Protein AF-A0A6G1M6M4-F1 (afdb_monomer_lite)

Foldseek 3Di:
DDPVVVVVCPDPCNVDVVNVVVVVVVVVVVVPPVPDDDDDDDDDPPDDDPDDCCPPPVNVVVVVCCVPVVVVVVVVVVVCQDPPHPCCVVCVVQWDDFPDPPGTDRCVPPVVVLCRVCVVVVVVVVVVLVVVLVVQCVPVDHDDPVSNVVSVVVSVLVVCCQAFFPLSVVLVVLLVVLVVLLVVCPLPPCLLVCLVVSLVVVLVVCVVCQNVQVCSNPHVVSNVCCVVGRHSHNSVSVVCVVVSVVSSVVSVVRNCVRNVDPDPDD

Sequence (266 aa):
MSVASLRYLFTPELLDGRLLSDISDTTQRDGAAKREESSASGKAPAKRTSPSRWQTLEYFVYYIIVIIAVPSMFKAAYDISKEDHPNYLRYSSILSKGWIPGRKVDNTDMQYKGFRDNIPILFVVLLGHSALRKLSTKILGNGNIDSRILFDNFFAAVFLLALHGISYFKVLFLMATNYAIVKYFGPSKATPFVSWGFNLVFLFLNEWNRGYMFGRMFGPEYGWIDSKYGGIMPRWEVHFNFTMLRIISFNMDYYWALTTGPDLEV

Secondary structure (DSSP, 8-state):
--HHHHHHHTSHHHH-TTHHHHHHHHHHHHHH--S-------PPPS-PPPPPGGGSHHHHHHHHHHHHHHHHHHHHHHHHTSTTSTTHHHHGGGEEE-SSTT-EEE---HHHHHHHHTHHHHHHHHHHHHHHHHHHHHHSSTT-HHHHHHHHHHHHHHHHHHHHTTHHHHHHHHHHHHHHHHHHHTT-THHHHHHHHHHHHHHHHHHHTTTT-HHHHT-GGGHHHHHHHS-S---HHHHHHHHHHHHHHHHHHHHHHHHS-S----

InterPro domains:
  IPR051085 Membrane-bound O-acyltransferase [PTHR13285] (54-257)

Radius of gyration: 26.51 Å; chains: 1; bounding box: 62×48×77 Å

Structure (mmCIF, N/CA/C/O backbone):
data_AF-A0A6G1M6M4-F1
#
_entry.id   AF-A0A6G1M6M4-F1
#
loop_
_atom_site.group_PDB
_atom_site.id
_atom_site.type_symbol
_atom_site.label_atom_id
_atom_site.label_alt_id
_atom_site.label_comp_id
_atom_site.label_asym_id
_atom_site.label_entity_id
_atom_site.label_seq_id
_atom_site.pdbx_PDB_ins_code
_atom_site.Cartn_x
_atom_site.Cartn_y
_atom_site.Cartn_z
_atom_site.occupancy
_atom_site.B_iso_or_equiv
_atom_site.auth_seq_id
_atom_site.auth_comp_id
_atom_site.auth_asym_id
_atom_site.auth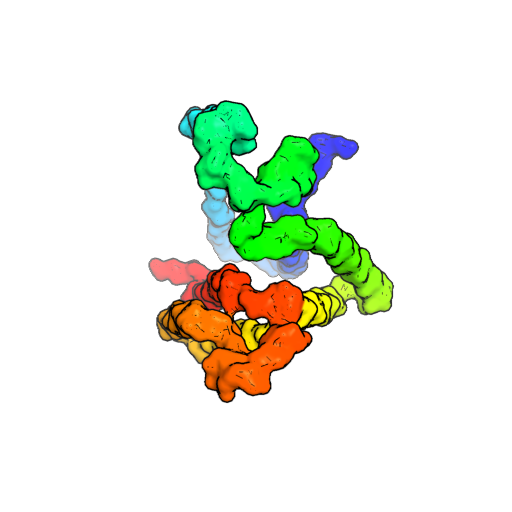_atom_id
_atom_site.pdbx_PDB_model_num
ATOM 1 N N . MET A 1 1 ? 9.468 30.762 19.680 1.00 54.47 1 MET A N 1
ATOM 2 C CA . MET A 1 1 ? 8.646 29.679 20.267 1.00 54.47 1 MET A CA 1
ATOM 3 C C . MET A 1 1 ? 9.419 29.105 21.446 1.00 54.47 1 MET A C 1
ATOM 5 O O . MET A 1 1 ? 10.582 28.775 21.254 1.00 54.47 1 MET A O 1
ATOM 9 N N . SER A 1 2 ? 8.863 29.087 22.662 1.00 71.81 2 SER A N 1
ATOM 10 C CA . SER A 1 2 ? 9.607 28.608 23.840 1.00 71.81 2 SER A CA 1
ATOM 11 C C . SER A 1 2 ? 9.732 27.080 23.831 1.00 71.81 2 SER A C 1
ATOM 13 O O . SER A 1 2 ? 8.898 26.391 23.243 1.00 71.81 2 SER A O 1
ATOM 15 N N . VAL A 1 3 ? 10.742 26.532 24.514 1.00 66.94 3 VAL A N 1
ATOM 16 C CA . VAL A 1 3 ? 10.915 25.072 24.670 1.00 66.94 3 VAL A CA 1
ATOM 17 C C . VAL A 1 3 ? 9.682 24.429 25.318 1.00 66.94 3 VAL A C 1
ATOM 19 O O . VAL A 1 3 ? 9.299 23.322 24.950 1.00 66.94 3 VAL A O 1
ATOM 22 N N . ALA A 1 4 ? 9.007 25.145 26.220 1.00 66.62 4 ALA A N 1
ATOM 23 C CA . ALA A 1 4 ? 7.741 24.710 26.807 1.00 66.62 4 ALA A CA 1
ATOM 24 C C . ALA A 1 4 ? 6.609 24.630 25.765 1.00 66.62 4 ALA A C 1
ATOM 26 O O . ALA A 1 4 ? 5.849 23.669 25.765 1.00 66.62 4 ALA A O 1
ATOM 27 N N . SER A 1 5 ? 6.555 25.582 24.826 1.00 63.50 5 SER A N 1
ATOM 28 C CA . SER A 1 5 ? 5.577 25.575 23.723 1.00 63.50 5 SER A CA 1
ATOM 29 C C . SER A 1 5 ? 5.816 24.407 22.761 1.00 63.50 5 SER A C 1
ATOM 31 O O . SER A 1 5 ? 4.873 23.792 22.276 1.00 63.50 5 SER A O 1
ATOM 33 N N . LEU A 1 6 ? 7.086 24.077 22.504 1.00 60.78 6 LEU A N 1
ATOM 34 C CA . LEU A 1 6 ? 7.467 22.911 21.705 1.00 60.78 6 LEU A CA 1
ATOM 35 C C . LEU A 1 6 ? 7.101 21.601 22.405 1.00 60.78 6 LEU A C 1
ATOM 37 O O . LEU A 1 6 ? 6.527 20.726 21.775 1.00 60.78 6 LEU A O 1
ATOM 41 N N . ARG A 1 7 ? 7.383 21.470 23.707 1.00 65.00 7 ARG A N 1
ATOM 42 C CA . ARG A 1 7 ? 6.996 20.277 24.478 1.00 65.00 7 ARG A CA 1
ATOM 43 C C . ARG A 1 7 ? 5.486 20.078 24.510 1.00 65.00 7 ARG A C 1
ATOM 45 O O . ARG A 1 7 ? 5.050 18.943 24.394 1.00 65.00 7 ARG A O 1
ATOM 52 N N . TYR A 1 8 ? 4.722 21.164 24.613 1.00 69.44 8 TYR A N 1
ATOM 53 C CA . TYR A 1 8 ? 3.263 21.136 24.570 1.00 69.44 8 TYR A CA 1
ATOM 54 C C . TYR A 1 8 ? 2.722 20.617 23.225 1.00 69.44 8 TYR A C 1
ATOM 56 O O . TYR A 1 8 ? 1.829 19.784 23.205 1.00 69.44 8 TYR A O 1
ATOM 64 N N . LEU A 1 9 ? 3.317 21.023 22.096 1.00 67.94 9 LEU A N 1
ATOM 65 C CA . LEU A 1 9 ? 2.938 20.530 20.760 1.00 67.94 9 LEU A CA 1
ATOM 66 C C . LEU A 1 9 ? 3.156 19.021 20.562 1.00 67.94 9 LEU A C 1
ATOM 68 O O . LEU A 1 9 ? 2.515 18.428 19.699 1.00 67.94 9 LEU A O 1
ATOM 72 N N . PHE A 1 10 ? 4.066 18.415 21.328 1.00 69.94 10 PHE A N 1
ATOM 73 C CA . PHE A 1 10 ? 4.372 16.986 21.261 1.00 69.94 10 PHE A CA 1
ATOM 74 C C . PHE A 1 10 ? 3.766 16.187 22.416 1.00 69.94 10 PHE A C 1
ATOM 76 O O . PHE A 1 10 ? 4.178 15.046 22.639 1.00 69.94 10 PHE A O 1
ATOM 83 N N . THR A 1 11 ? 2.822 16.751 23.175 1.00 71.38 11 THR A N 1
ATOM 84 C CA . THR A 1 11 ? 2.124 15.939 24.167 1.00 71.38 11 THR A CA 1
ATOM 85 C C . THR A 1 11 ? 1.167 14.966 23.467 1.00 71.38 11 THR A C 1
ATOM 87 O O . THR A 1 11 ? 0.629 15.287 22.399 1.00 71.38 11 THR A O 1
ATOM 90 N N . PRO A 1 12 ? 0.969 13.755 24.019 1.00 53.84 12 PRO A N 1
ATOM 91 C CA . PRO A 1 12 ? 0.122 12.731 23.408 1.00 53.84 12 PRO A CA 1
ATOM 92 C C . PRO A 1 12 ? -1.287 13.227 23.059 1.00 53.84 12 PRO A C 1
ATOM 94 O O . PRO A 1 12 ? -1.841 12.826 22.044 1.00 53.84 12 PRO A O 1
ATOM 97 N N . GLU A 1 13 ? -1.830 14.151 23.849 1.00 63.06 13 GLU A N 1
ATOM 98 C CA . GLU A 1 13 ? -3.178 14.707 23.704 1.00 63.06 13 GLU A CA 1
ATOM 99 C C . GLU A 1 13 ? -3.320 15.619 22.475 1.00 63.06 13 GLU A C 1
ATOM 101 O O . GLU A 1 13 ? -4.402 15.738 21.910 1.00 63.06 13 GLU A O 1
ATOM 106 N N . LEU A 1 14 ? -2.231 16.266 22.045 1.00 62.38 14 LEU A N 1
ATOM 107 C CA . LEU A 1 14 ? -2.192 17.116 20.847 1.00 62.38 14 LEU A CA 1
ATOM 108 C C . LEU A 1 14 ? -1.837 16.324 19.586 1.00 62.38 14 LEU A C 1
ATOM 110 O O . LEU A 1 14 ? -2.229 16.702 18.480 1.00 62.38 14 LEU A O 1
ATOM 114 N N . LEU A 1 15 ? -1.097 15.228 19.756 1.00 58.97 15 LEU A N 1
ATOM 115 C CA . LEU A 1 15 ? -0.715 14.323 18.675 1.00 58.97 15 LEU A CA 1
ATOM 116 C C . LEU A 1 15 ? -1.835 13.333 18.323 1.00 58.97 15 LEU A C 1
ATOM 118 O O . LEU A 1 15 ? -1.936 12.936 17.161 1.00 58.97 15 LEU A O 1
ATOM 122 N N . ASP A 1 16 ? -2.688 12.970 19.286 1.00 58.25 16 ASP A N 1
ATOM 123 C CA . ASP A 1 16 ? -3.848 12.105 19.078 1.00 58.25 16 ASP A CA 1
ATOM 124 C C . ASP A 1 16 ? -5.168 12.864 19.277 1.00 58.25 16 ASP A C 1
ATOM 126 O O . ASP A 1 16 ? -5.664 13.053 20.388 1.00 58.25 16 ASP A O 1
ATOM 130 N N . GLY A 1 17 ? -5.789 13.249 18.159 1.00 54.50 17 GLY A N 1
ATOM 131 C CA . GLY A 1 17 ? -7.078 13.942 18.156 1.00 54.50 17 GLY A CA 1
ATOM 132 C C . GLY A 1 17 ? -8.242 13.145 18.762 1.00 54.50 17 GLY A C 1
ATOM 133 O O . GLY A 1 17 ? -9.294 13.733 18.997 1.00 54.50 17 GLY A O 1
ATOM 134 N N . ARG A 1 18 ? -8.078 11.840 19.032 1.00 56.94 18 ARG A N 1
ATOM 135 C CA . ARG A 1 18 ? -9.078 11.008 19.727 1.00 56.94 18 ARG A CA 1
ATOM 136 C C . ARG A 1 18 ? -9.130 11.282 21.231 1.00 56.94 18 ARG A C 1
ATOM 138 O O . ARG A 1 18 ? -10.183 11.134 21.834 1.00 56.94 18 ARG A O 1
ATOM 145 N N . LEU A 1 19 ? -8.024 11.721 21.834 1.00 51.06 19 LEU A N 1
ATOM 146 C CA . LEU A 1 19 ? -7.969 12.048 23.265 1.00 51.06 19 LEU A CA 1
ATOM 147 C C . LEU A 1 19 ? -8.640 13.395 23.581 1.00 51.06 19 LEU A C 1
ATOM 149 O O . LEU A 1 19 ? -9.049 13.645 24.712 1.00 51.06 19 LEU A O 1
ATOM 153 N N . LEU A 1 20 ? -8.798 14.263 22.578 1.00 55.16 20 LEU A N 1
ATOM 154 C CA . LEU A 1 20 ? -9.475 15.554 22.731 1.00 55.16 20 LEU A CA 1
ATOM 155 C C . LEU A 1 20 ? -11.002 15.415 22.840 1.00 55.16 20 LEU A C 1
ATOM 157 O O . LEU A 1 20 ? -11.630 16.248 23.494 1.00 55.16 20 LEU A O 1
ATOM 161 N N . SER A 1 21 ? -11.608 14.378 22.245 1.00 52.97 21 SER A N 1
ATOM 162 C CA . SER A 1 21 ? -13.054 14.137 22.372 1.00 52.97 21 SER A CA 1
ATOM 163 C C . SER A 1 21 ? -13.457 13.676 23.775 1.00 52.97 21 SER A C 1
ATOM 165 O O . SER A 1 21 ? -14.518 14.076 24.247 1.00 52.97 21 SER A O 1
ATOM 167 N N . ASP A 1 22 ? -12.591 12.943 24.482 1.00 50.84 22 ASP A N 1
ATOM 168 C CA . ASP A 1 22 ? -12.863 12.501 25.860 1.00 50.84 22 ASP A CA 1
ATOM 169 C C . ASP A 1 22 ? -12.950 13.678 26.846 1.00 50.84 22 ASP A C 1
ATOM 171 O O . ASP A 1 22 ? -13.741 13.654 27.790 1.00 50.84 22 ASP A O 1
ATOM 175 N N . ILE A 1 23 ? -12.198 14.761 26.617 1.00 49.88 23 ILE A N 1
ATOM 176 C CA . ILE A 1 23 ? -12.222 15.951 27.487 1.00 49.88 23 ILE A CA 1
ATOM 177 C C . ILE A 1 23 ? -13.546 16.716 27.333 1.00 49.88 23 ILE A C 1
ATOM 179 O O . ILE A 1 23 ? -14.096 17.208 28.320 1.00 49.88 23 ILE A O 1
ATOM 183 N N . SER A 1 24 ? -14.090 16.782 26.114 1.00 45.94 24 SER A N 1
ATOM 184 C CA . SER A 1 24 ? -15.393 17.403 25.837 1.00 45.94 24 SER A CA 1
ATOM 185 C C . SER A 1 24 ? -16.520 16.727 26.626 1.00 45.94 24 SER A C 1
ATOM 187 O O . SER A 1 24 ? -17.308 17.409 27.284 1.00 45.94 24 SER A O 1
ATOM 189 N N . ASP A 1 25 ? -16.549 15.393 26.625 1.00 46.41 25 ASP A N 1
ATOM 190 C CA . ASP A 1 25 ? -17.584 14.617 27.317 1.00 46.41 25 ASP A CA 1
ATOM 191 C C . ASP A 1 25 ? -17.390 14.588 28.841 1.00 46.41 25 ASP A C 1
ATOM 193 O O . ASP A 1 25 ? -18.370 14.606 29.593 1.00 46.41 25 ASP A O 1
ATOM 197 N N . THR A 1 26 ? -16.142 14.622 29.321 1.00 47.94 26 THR A N 1
ATOM 198 C CA . THR A 1 26 ? -15.848 14.676 30.765 1.00 47.94 26 THR A CA 1
ATOM 199 C C . THR A 1 26 ? -16.282 16.020 31.365 1.00 47.94 26 THR A C 1
ATOM 201 O O . THR A 1 26 ? -16.942 16.061 32.401 1.00 47.94 26 THR A O 1
ATOM 204 N N . THR A 1 27 ? -16.039 17.128 30.656 1.00 41.03 27 THR A N 1
ATOM 205 C CA . THR A 1 27 ? -16.391 18.476 31.142 1.00 41.03 27 THR A CA 1
ATOM 206 C C . THR A 1 27 ? -17.910 18.721 31.158 1.00 41.03 27 THR A C 1
ATOM 208 O O . THR A 1 27 ? -18.402 19.480 31.993 1.00 41.03 27 THR A O 1
ATOM 211 N N . GLN A 1 28 ? -18.683 18.063 30.279 1.00 40.19 28 GLN A N 1
ATOM 212 C CA . GLN A 1 28 ? -20.152 18.130 30.318 1.00 40.19 28 GLN A CA 1
ATOM 213 C C . GLN A 1 28 ? -20.772 17.259 31.420 1.00 40.19 28 GLN A C 1
ATOM 215 O O . GLN A 1 28 ? -21.808 17.634 31.974 1.00 40.19 28 GLN A O 1
ATOM 220 N N . ARG A 1 29 ? -20.145 16.133 31.787 1.00 42.00 29 ARG A N 1
ATOM 221 C CA . ARG A 1 29 ? -20.614 15.280 32.894 1.00 42.00 29 ARG A CA 1
ATOM 222 C C . ARG A 1 29 ? -20.348 15.894 34.272 1.00 42.00 29 ARG A C 1
ATOM 224 O O . ARG A 1 29 ? -21.212 15.803 35.145 1.00 42.00 29 ARG A O 1
ATOM 231 N N . ASP A 1 30 ? -19.234 16.602 34.442 1.00 40.41 30 ASP A N 1
ATOM 232 C CA . ASP A 1 30 ? -18.853 17.210 35.727 1.00 40.41 30 ASP A CA 1
ATOM 233 C C . ASP A 1 30 ? -19.750 18.392 36.148 1.00 40.41 30 ASP A C 1
ATOM 235 O O . ASP A 1 30 ? -19.901 18.676 37.339 1.00 40.41 30 ASP A O 1
ATOM 239 N N . GLY A 1 31 ? -20.407 19.064 35.194 1.00 38.62 31 GLY A N 1
ATOM 240 C CA . GLY A 1 31 ? -21.351 20.154 35.477 1.00 38.62 31 GLY A CA 1
ATOM 241 C C . GLY A 1 31 ? -22.708 19.692 36.026 1.00 38.62 31 GLY A C 1
ATOM 242 O O . GLY A 1 31 ? -23.362 20.441 36.752 1.00 38.62 31 GLY A O 1
ATOM 243 N N . ALA A 1 32 ? -23.123 18.460 35.715 1.00 37.94 32 ALA A N 1
ATOM 244 C CA . ALA A 1 32 ? -24.415 17.902 36.125 1.00 37.94 32 ALA A CA 1
ATOM 245 C C . ALA A 1 32 ? -24.334 17.045 37.404 1.00 37.94 32 ALA A C 1
ATOM 247 O O . ALA A 1 32 ? -25.341 16.871 38.085 1.00 37.94 32 ALA A O 1
ATOM 248 N N . ALA A 1 33 ? -23.145 16.551 37.766 1.00 37.53 33 ALA A N 1
ATOM 249 C CA . ALA A 1 33 ? -22.944 15.611 38.874 1.00 37.53 33 ALA A CA 1
ATOM 250 C C . ALA A 1 33 ? -22.649 16.264 40.243 1.00 37.53 33 ALA A C 1
ATOM 252 O O . ALA A 1 33 ? -22.431 15.564 41.228 1.00 37.53 33 ALA A O 1
ATOM 253 N N . LYS A 1 34 ? -22.667 17.601 40.362 1.00 37.16 34 LYS A N 1
ATOM 254 C CA . LYS A 1 34 ? -22.327 18.308 41.618 1.00 37.16 34 LYS A CA 1
ATOM 255 C C . LYS A 1 34 ? -23.476 18.417 42.642 1.00 37.16 34 LYS A C 1
ATOM 257 O O . LYS A 1 34 ? -23.456 19.278 43.520 1.00 37.16 34 LYS A O 1
ATOM 262 N N . ARG A 1 35 ? -24.481 17.545 42.546 1.00 37.22 35 ARG A N 1
ATOM 263 C CA . ARG A 1 35 ? -25.501 17.305 43.578 1.00 37.22 35 ARG A CA 1
ATOM 264 C C . ARG A 1 35 ? -25.678 15.802 43.732 1.00 37.22 35 ARG A C 1
ATOM 266 O O . ARG A 1 35 ? -26.581 15.255 43.126 1.00 37.22 35 ARG A O 1
ATOM 273 N N . GLU A 1 36 ? -24.779 15.175 44.482 1.00 34.00 36 GLU A N 1
ATOM 274 C CA . GLU A 1 36 ? -24.981 13.937 45.257 1.00 34.00 36 GLU A CA 1
ATOM 275 C C . GLU A 1 36 ? -23.609 13.457 45.747 1.00 34.00 36 GLU A C 1
ATOM 277 O O . GLU A 1 36 ? -23.045 12.461 45.308 1.00 34.00 36 GLU A O 1
ATOM 282 N N . GLU A 1 37 ? -23.026 14.224 46.667 1.00 38.78 37 GLU A N 1
ATOM 283 C CA . GLU A 1 37 ? -21.864 13.784 47.432 1.00 38.78 37 GLU A CA 1
ATOM 284 C C . GLU A 1 37 ? -22.377 13.078 48.697 1.00 38.78 37 GLU A C 1
ATOM 286 O O . GLU A 1 37 ? -22.647 13.718 49.709 1.00 38.78 37 GLU A O 1
ATOM 291 N N . SER A 1 38 ? -22.548 11.753 48.650 1.00 32.62 38 SER A N 1
ATOM 292 C CA . SER A 1 38 ? -22.351 10.916 49.841 1.00 32.62 38 SER A CA 1
ATOM 293 C C . SER A 1 38 ? -22.091 9.454 49.467 1.00 32.62 38 SER A C 1
ATOM 295 O O . SER A 1 38 ? -22.883 8.812 48.786 1.00 32.62 38 SER A O 1
ATOM 297 N N . SER A 1 39 ? -20.963 8.938 49.961 1.00 37.38 39 SER A N 1
ATOM 298 C CA . SER A 1 39 ? -20.614 7.517 50.100 1.00 37.38 39 SER A CA 1
ATOM 299 C C . SER A 1 39 ? -20.582 6.636 48.839 1.00 37.38 39 SER A C 1
ATOM 301 O O . SER A 1 39 ? -21.545 5.941 48.545 1.00 37.38 39 SER A O 1
ATOM 303 N N . ALA A 1 40 ? -19.411 6.521 48.200 1.00 36.09 40 ALA A N 1
ATOM 304 C CA . ALA A 1 40 ? -18.885 5.235 47.717 1.00 36.09 40 ALA A CA 1
ATOM 305 C C . ALA A 1 40 ? -17.427 5.371 47.242 1.00 36.09 40 ALA A C 1
ATOM 307 O O . ALA A 1 40 ? -17.130 6.107 46.311 1.00 36.09 40 ALA A O 1
ATOM 308 N N . SER A 1 41 ? -16.537 4.637 47.915 1.00 37.34 41 SER A N 1
ATOM 309 C CA . SER A 1 41 ? -15.244 4.107 47.454 1.00 37.34 41 SER A CA 1
ATOM 310 C C . SER A 1 41 ? -14.619 4.756 46.205 1.00 37.34 41 SER A C 1
ATOM 312 O O . SER A 1 41 ? -14.903 4.378 45.067 1.00 37.34 41 SER A O 1
ATOM 314 N N . GLY A 1 42 ? -13.695 5.695 46.427 1.00 38.25 42 GLY A N 1
ATOM 315 C CA . GLY A 1 42 ? -12.806 6.197 45.383 1.00 38.25 42 GLY A CA 1
ATOM 316 C C . GLY A 1 42 ? -11.869 5.089 44.906 1.00 38.25 42 GLY A C 1
ATOM 317 O O . GLY A 1 42 ? -10.839 4.829 45.527 1.00 38.25 42 GLY A O 1
ATOM 318 N N . LYS A 1 43 ? -12.220 4.428 43.798 1.00 40.38 43 LYS A N 1
ATOM 319 C CA . LYS A 1 43 ? -11.284 3.577 43.053 1.00 40.38 43 LYS A CA 1
ATOM 320 C C . LYS A 1 43 ? -10.081 4.428 42.640 1.00 40.38 43 LYS A C 1
ATOM 322 O O . LYS A 1 43 ? -10.240 5.498 42.056 1.00 40.38 43 LYS A O 1
ATOM 327 N N . ALA A 1 44 ? -8.879 3.952 42.965 1.00 41.22 44 ALA A N 1
ATOM 328 C CA . ALA A 1 44 ? -7.634 4.602 42.580 1.00 41.22 44 ALA A CA 1
ATOM 329 C C . ALA A 1 44 ? -7.567 4.771 41.046 1.00 41.22 44 ALA A C 1
ATOM 331 O O . ALA A 1 44 ? -7.963 3.850 40.325 1.00 41.22 44 ALA A O 1
ATOM 332 N N . PRO A 1 45 ? -7.065 5.910 40.533 1.00 47.09 45 PRO A N 1
ATOM 333 C CA . PRO A 1 45 ? -6.902 6.110 39.099 1.00 47.09 45 PRO A CA 1
ATOM 334 C C . PRO A 1 45 ? -6.007 5.014 38.513 1.00 47.09 45 PRO A C 1
ATOM 336 O O . PRO A 1 45 ? -5.039 4.582 39.146 1.00 47.09 45 PRO A O 1
ATOM 339 N N . ALA A 1 46 ? -6.370 4.564 37.310 1.00 52.75 46 ALA A N 1
ATOM 340 C CA . ALA A 1 46 ? -5.753 3.466 36.581 1.00 52.75 46 ALA A CA 1
ATOM 341 C C . ALA A 1 46 ? -4.214 3.472 36.661 1.00 52.75 46 ALA A C 1
ATOM 343 O O . ALA A 1 46 ? -3.558 4.513 36.584 1.00 52.75 46 ALA A O 1
ATOM 344 N N . LYS A 1 47 ? -3.664 2.266 36.837 1.00 50.38 47 LYS A N 1
ATOM 345 C CA . LYS A 1 47 ? -2.244 1.902 36.937 1.00 50.38 47 LYS A CA 1
ATOM 346 C C . LYS A 1 47 ? -1.342 2.867 36.152 1.00 50.38 47 LYS A C 1
ATOM 348 O O . LYS A 1 47 ? -1.299 2.829 34.925 1.00 50.38 47 LYS A O 1
ATOM 353 N N . ARG A 1 48 ? -0.606 3.721 36.876 1.00 57.69 48 ARG A N 1
ATOM 354 C CA . ARG A 1 48 ? 0.403 4.629 36.306 1.00 57.69 48 ARG A CA 1
ATOM 355 C C . ARG A 1 48 ? 1.325 3.823 35.387 1.00 57.69 48 ARG A C 1
ATOM 357 O O . ARG A 1 48 ? 1.922 2.840 35.827 1.00 57.69 48 ARG A O 1
ATOM 364 N N . THR A 1 49 ? 1.422 4.221 34.121 1.00 64.62 49 THR A N 1
ATOM 365 C CA . THR A 1 49 ? 2.358 3.642 33.149 1.00 64.62 49 THR A CA 1
ATOM 366 C C . THR A 1 49 ? 3.764 3.607 33.745 1.00 64.62 49 THR A C 1
ATOM 368 O O . THR A 1 49 ? 4.190 4.580 34.373 1.00 64.62 49 THR A O 1
ATOM 371 N N . SER A 1 50 ? 4.490 2.498 33.571 1.00 76.25 50 SER A N 1
ATOM 372 C CA . SER A 1 50 ? 5.862 2.384 34.078 1.00 76.25 50 SER A CA 1
ATOM 373 C C . SER A 1 50 ? 6.736 3.528 33.545 1.00 76.25 50 SER A C 1
ATOM 375 O O . SER A 1 50 ? 6.581 3.894 32.376 1.00 76.25 50 SER A O 1
ATOM 377 N N . PRO A 1 51 ? 7.667 4.073 34.348 1.00 79.75 51 PRO A N 1
ATOM 378 C CA . PRO A 1 51 ? 8.537 5.153 33.903 1.00 79.75 51 PRO A CA 1
ATOM 379 C C . PRO A 1 51 ? 9.354 4.732 32.677 1.00 79.75 51 PRO A C 1
ATOM 381 O O . PRO A 1 51 ? 9.713 3.564 32.504 1.00 79.75 51 PRO A O 1
ATOM 384 N N . SER A 1 52 ? 9.641 5.705 31.814 1.00 80.88 52 SER A N 1
ATOM 385 C CA . SER A 1 52 ? 10.353 5.480 30.559 1.00 80.88 52 SER A CA 1
ATOM 386 C C . SER A 1 52 ? 11.741 4.874 30.825 1.00 80.88 52 SER A C 1
ATOM 388 O O . SER A 1 52 ? 12.496 5.393 31.647 1.00 80.88 52 SER A O 1
ATOM 390 N N . ARG A 1 53 ? 12.106 3.802 30.112 1.00 86.00 53 ARG A N 1
ATOM 391 C CA . ARG A 1 53 ? 13.406 3.118 30.283 1.00 86.00 53 ARG A CA 1
ATOM 392 C C . ARG A 1 53 ? 14.542 3.698 29.430 1.00 86.00 53 ARG A C 1
ATOM 394 O O . ARG A 1 53 ? 15.632 3.135 29.395 1.00 86.00 53 ARG A O 1
ATOM 401 N N . TRP A 1 54 ? 14.310 4.844 28.790 1.00 89.00 54 TRP A N 1
ATOM 402 C CA . TRP A 1 54 ? 15.224 5.488 27.836 1.00 89.00 54 TRP A CA 1
ATOM 403 C C . TRP A 1 54 ? 16.553 5.943 28.465 1.00 89.00 54 TRP A C 1
ATOM 405 O O . TRP A 1 54 ? 17.521 6.165 27.745 1.00 89.00 54 TRP A O 1
ATOM 415 N N . GLN A 1 55 ? 16.595 6.082 29.795 1.00 89.38 55 GLN A N 1
ATOM 416 C CA . GLN A 1 55 ? 17.770 6.500 30.574 1.00 89.38 55 GLN A CA 1
ATOM 417 C C . GLN A 1 55 ? 18.421 5.351 31.360 1.00 89.38 55 GLN A C 1
ATOM 419 O O . GLN A 1 55 ? 19.243 5.585 32.242 1.00 89.38 55 GLN A O 1
ATOM 424 N N . THR A 1 56 ? 18.042 4.104 31.084 1.00 93.88 56 THR A N 1
ATOM 425 C CA . THR A 1 56 ? 18.700 2.950 31.708 1.00 93.88 56 THR A CA 1
ATOM 426 C C . THR A 1 56 ? 20.053 2.684 31.049 1.00 93.88 56 THR A C 1
ATOM 428 O O . THR A 1 56 ? 20.246 2.971 29.867 1.00 93.88 56 THR A O 1
ATOM 431 N N . LEU A 1 57 ? 20.992 2.107 31.806 1.00 93.25 57 LEU A N 1
ATOM 432 C CA . LEU A 1 57 ? 22.309 1.724 31.284 1.00 93.25 57 LEU A CA 1
ATOM 433 C C . LEU A 1 57 ? 22.182 0.751 30.101 1.00 93.25 57 LEU A C 1
ATOM 435 O O . LEU A 1 57 ? 22.864 0.914 29.095 1.00 93.25 57 LEU A O 1
ATOM 439 N N . GLU A 1 58 ? 21.255 -0.206 30.196 1.00 93.25 58 GLU A N 1
ATOM 440 C CA . GLU A 1 58 ? 20.915 -1.126 29.106 1.00 93.25 58 GLU A CA 1
ATOM 441 C C . GLU A 1 58 ? 20.518 -0.362 27.832 1.00 93.25 58 GLU A C 1
ATOM 443 O O . GLU A 1 58 ? 21.044 -0.622 26.751 1.00 93.25 58 GLU A O 1
ATOM 448 N N . TYR A 1 59 ? 19.653 0.648 27.961 1.00 92.81 59 TYR A N 1
ATOM 449 C CA . TYR A 1 59 ? 19.213 1.440 26.815 1.00 92.81 59 TYR A CA 1
ATOM 450 C C . TYR A 1 59 ? 20.321 2.325 26.235 1.00 92.81 59 TYR A C 1
ATOM 452 O O . TYR A 1 59 ? 20.380 2.534 25.024 1.00 92.81 59 TYR A O 1
ATOM 460 N N . PHE A 1 60 ? 21.258 2.781 27.070 1.00 95.00 60 PHE A N 1
ATOM 461 C CA . PHE A 1 60 ? 22.446 3.487 26.598 1.00 95.00 60 PHE A CA 1
ATOM 462 C C . PHE A 1 60 ? 23.362 2.592 25.755 1.00 95.00 60 PHE A C 1
ATOM 464 O O . PHE A 1 60 ? 23.864 3.031 24.719 1.00 95.00 60 PHE A O 1
ATOM 471 N N . VAL A 1 61 ? 23.518 1.320 26.134 1.00 96.50 61 VAL A N 1
ATOM 472 C CA . VAL A 1 61 ? 24.230 0.329 25.312 1.00 96.50 61 VAL A CA 1
ATOM 473 C C . VAL A 1 61 ? 23.541 0.160 23.955 1.00 96.50 61 VAL A C 1
ATOM 475 O O . VAL A 1 61 ? 24.224 0.183 22.930 1.00 96.50 61 VAL A O 1
ATOM 478 N N . TYR A 1 62 ? 22.205 0.085 23.909 1.00 95.25 62 TYR A N 1
ATOM 479 C CA . TYR A 1 62 ? 21.486 0.043 22.630 1.00 95.25 62 TYR A CA 1
ATOM 480 C C . TYR A 1 62 ? 21.728 1.293 21.776 1.00 95.25 62 TYR A C 1
ATOM 482 O O . TYR A 1 62 ? 21.943 1.150 20.573 1.00 95.25 62 TYR A O 1
ATOM 490 N N . TYR A 1 63 ? 21.767 2.501 22.354 1.00 95.06 63 TYR A N 1
ATOM 491 C CA . TYR A 1 63 ? 22.112 3.701 21.580 1.00 95.06 63 TYR A CA 1
ATOM 492 C C . TYR A 1 63 ? 23.498 3.608 20.957 1.00 95.06 63 TYR A C 1
ATOM 494 O O . TYR A 1 63 ? 23.641 3.911 19.775 1.00 95.06 63 TYR A O 1
ATOM 502 N N . ILE A 1 64 ? 24.504 3.173 21.721 1.00 96.88 64 ILE A N 1
ATOM 503 C CA . ILE A 1 64 ? 25.866 2.999 21.204 1.00 96.88 64 ILE A CA 1
ATOM 504 C C . ILE A 1 64 ? 25.858 2.005 20.041 1.00 96.88 64 ILE A C 1
ATOM 506 O O . ILE A 1 64 ? 26.401 2.306 18.977 1.00 96.88 64 ILE A O 1
ATOM 510 N N . ILE A 1 65 ? 25.202 0.853 20.213 1.00 97.00 65 ILE A N 1
ATOM 511 C CA . ILE A 1 65 ? 25.089 -0.162 19.160 1.00 97.00 65 ILE A CA 1
ATOM 512 C C . ILE A 1 65 ? 24.441 0.439 17.914 1.00 97.00 65 ILE A C 1
ATOM 514 O O . ILE A 1 65 ? 24.986 0.288 16.830 1.00 97.00 65 ILE A O 1
ATOM 518 N N . VAL A 1 66 ? 23.321 1.152 18.043 1.00 96.50 66 VAL A N 1
ATOM 519 C CA . VAL A 1 66 ? 22.610 1.747 16.900 1.00 96.50 66 VAL A CA 1
ATOM 520 C C . VAL A 1 66 ? 23.461 2.816 16.209 1.00 96.50 66 VAL A C 1
ATOM 522 O O . VAL A 1 66 ? 23.578 2.799 14.983 1.00 96.50 66 VAL A O 1
ATOM 525 N N . ILE A 1 67 ? 24.096 3.707 16.975 1.00 97.19 67 ILE A N 1
ATOM 526 C CA . ILE A 1 67 ? 24.957 4.783 16.461 1.00 97.19 67 ILE A CA 1
ATOM 527 C C . ILE A 1 67 ? 26.171 4.226 15.711 1.00 97.19 67 ILE A C 1
ATOM 529 O O . ILE A 1 67 ? 26.642 4.864 14.777 1.00 97.19 67 ILE A O 1
ATOM 533 N N . ILE A 1 68 ? 26.675 3.047 16.077 1.00 97.25 68 ILE A N 1
ATOM 534 C CA . ILE A 1 68 ? 27.794 2.405 15.374 1.00 97.25 68 ILE A CA 1
ATOM 535 C C . ILE A 1 68 ? 27.294 1.550 14.205 1.00 97.25 68 ILE A C 1
ATOM 537 O O . ILE A 1 68 ? 27.782 1.678 13.079 1.00 97.25 68 ILE A O 1
ATOM 541 N N . ALA A 1 69 ? 26.329 0.667 14.457 1.00 97.06 69 ALA A N 1
ATOM 542 C CA . ALA A 1 69 ? 25.858 -0.321 13.498 1.00 97.06 69 ALA A CA 1
ATOM 543 C C . ALA A 1 69 ? 25.187 0.337 12.291 1.00 97.06 69 ALA A C 1
ATOM 545 O O . ALA A 1 69 ? 25.526 -0.003 11.161 1.00 97.06 69 ALA A O 1
ATOM 546 N N . VAL A 1 70 ? 24.292 1.310 12.499 1.00 96.12 70 VAL A N 1
ATOM 547 C CA . VAL A 1 70 ? 23.528 1.915 11.398 1.00 96.12 70 VAL A CA 1
ATOM 548 C C . VAL A 1 70 ? 24.449 2.644 10.405 1.00 96.12 70 VAL A C 1
ATOM 550 O O . VAL A 1 70 ? 24.408 2.305 9.220 1.00 96.12 70 VAL A O 1
ATOM 553 N N . PRO A 1 71 ? 25.354 3.557 10.816 1.00 97.25 71 PRO A N 1
ATOM 554 C CA . PRO A 1 71 ? 26.334 4.138 9.897 1.00 97.25 71 PRO A CA 1
ATOM 555 C C . PRO A 1 71 ? 27.264 3.103 9.262 1.00 97.25 71 PRO A C 1
ATOM 557 O O . PRO A 1 71 ? 27.604 3.243 8.088 1.00 97.25 71 PRO A O 1
ATOM 560 N N . SER A 1 72 ? 27.640 2.044 9.988 1.00 96.75 72 SER A N 1
ATOM 561 C CA . SER A 1 72 ? 28.463 0.961 9.435 1.00 96.75 72 SER A CA 1
ATOM 562 C C . SER A 1 72 ? 27.739 0.190 8.329 1.00 96.75 72 SER A C 1
ATOM 564 O O . SER A 1 72 ? 28.361 -0.132 7.320 1.00 96.75 72 SER A O 1
ATOM 566 N N . MET A 1 73 ? 26.427 -0.044 8.453 1.00 95.81 73 MET A N 1
ATOM 567 C CA . MET A 1 73 ? 25.607 -0.649 7.395 1.00 95.81 73 MET A CA 1
ATOM 568 C C . MET A 1 73 ? 25.588 0.224 6.134 1.00 95.81 73 MET A C 1
ATOM 570 O O . MET A 1 73 ? 25.809 -0.281 5.032 1.00 95.81 73 MET A O 1
ATOM 574 N N . PHE A 1 74 ? 25.392 1.539 6.287 1.00 93.94 74 PHE A N 1
ATOM 575 C CA . PHE A 1 74 ? 25.446 2.474 5.158 1.00 93.94 74 PHE A CA 1
ATOM 576 C C . PHE A 1 74 ? 26.837 2.534 4.528 1.00 93.94 74 PHE A C 1
ATOM 578 O O . PHE A 1 74 ? 26.957 2.507 3.304 1.00 93.94 74 PHE A O 1
ATOM 585 N N . LYS A 1 75 ? 27.893 2.572 5.348 1.00 94.69 75 LYS A N 1
ATOM 586 C CA . LYS A 1 75 ? 29.279 2.572 4.876 1.00 94.69 75 LYS A CA 1
ATOM 587 C C . LYS A 1 75 ? 29.608 1.290 4.112 1.00 94.69 75 LYS A C 1
ATOM 589 O O . LYS A 1 75 ? 30.194 1.373 3.040 1.00 94.69 75 LYS A O 1
ATOM 594 N N . ALA A 1 76 ? 29.203 0.128 4.620 1.00 94.00 76 ALA A N 1
ATOM 595 C CA . ALA A 1 76 ? 29.424 -1.153 3.955 1.00 94.00 76 ALA A CA 1
ATOM 596 C C . ALA A 1 76 ? 28.741 -1.198 2.580 1.00 94.00 76 ALA A C 1
ATOM 598 O O . ALA A 1 76 ? 29.380 -1.538 1.585 1.00 94.00 76 ALA A O 1
ATOM 599 N N . ALA A 1 77 ? 27.473 -0.779 2.501 1.00 90.31 77 ALA A N 1
ATOM 600 C CA . ALA A 1 77 ? 26.760 -0.674 1.229 1.00 90.31 77 ALA A CA 1
ATOM 601 C C . ALA A 1 77 ? 27.436 0.327 0.273 1.00 90.31 77 ALA A C 1
ATOM 603 O O . ALA A 1 77 ? 27.602 0.041 -0.913 1.00 90.31 77 ALA A O 1
ATOM 604 N N . TYR A 1 78 ? 27.879 1.478 0.789 1.00 89.50 78 TYR A N 1
ATOM 605 C CA . TYR A 1 78 ? 28.603 2.481 0.012 1.00 89.50 78 TYR A CA 1
ATOM 606 C C . TYR A 1 78 ? 29.921 1.940 -0.552 1.00 89.50 78 TYR A C 1
ATOM 608 O O . TYR A 1 78 ? 30.175 2.109 -1.743 1.00 89.50 78 TYR A O 1
ATOM 616 N N . ASP A 1 79 ? 30.735 1.276 0.269 1.00 92.06 79 ASP A N 1
ATOM 617 C CA . ASP A 1 79 ? 32.039 0.742 -0.128 1.00 92.06 79 ASP A CA 1
ATOM 618 C C . ASP A 1 79 ? 31.910 -0.378 -1.163 1.00 92.06 79 ASP A C 1
ATOM 620 O O . ASP A 1 79 ? 32.630 -0.360 -2.159 1.00 92.06 79 ASP A O 1
ATOM 624 N N . ILE A 1 80 ? 30.943 -1.287 -0.992 1.00 89.56 80 ILE A N 1
ATOM 625 C CA . ILE A 1 80 ? 30.652 -2.325 -1.990 1.00 89.56 80 ILE A CA 1
ATOM 626 C C . ILE A 1 80 ? 30.165 -1.687 -3.295 1.00 89.56 80 ILE A C 1
ATOM 628 O O . ILE A 1 80 ? 30.525 -2.141 -4.369 1.00 89.56 80 ILE A O 1
ATOM 632 N N . SER A 1 81 ? 29.385 -0.605 -3.247 1.00 87.19 81 SER A N 1
ATOM 633 C CA . SER A 1 81 ? 28.822 0.022 -4.455 1.00 87.19 81 SER A CA 1
ATOM 634 C C . SER A 1 81 ? 29.823 0.796 -5.330 1.00 87.19 81 SER A C 1
ATOM 636 O O . SER A 1 81 ? 29.425 1.362 -6.352 1.00 87.19 81 SER A O 1
ATOM 638 N N . LYS A 1 82 ? 31.094 0.915 -4.927 1.00 89.19 82 LYS A N 1
ATOM 639 C CA . LYS A 1 82 ? 32.098 1.664 -5.693 1.00 89.19 82 LYS A CA 1
ATOM 640 C C . LYS A 1 82 ? 32.578 0.892 -6.922 1.00 89.19 82 LYS A C 1
ATOM 642 O O . LYS A 1 82 ? 32.612 -0.334 -6.932 1.00 89.19 82 LYS A O 1
ATOM 647 N N . GLU A 1 83 ? 32.964 1.637 -7.957 1.00 89.31 83 GLU A N 1
ATOM 648 C CA . GLU A 1 83 ? 33.443 1.063 -9.223 1.00 89.31 83 GLU A CA 1
ATOM 649 C C . GLU A 1 83 ? 34.834 0.423 -9.103 1.00 89.31 83 GLU A C 1
ATOM 651 O O . GLU A 1 83 ? 35.170 -0.460 -9.886 1.00 89.31 83 GLU A O 1
ATOM 656 N N . ASP A 1 84 ? 35.615 0.831 -8.099 1.00 91.75 84 ASP A N 1
ATOM 657 C CA . ASP A 1 84 ? 36.926 0.269 -7.755 1.00 91.75 84 ASP A CA 1
ATOM 658 C C . ASP A 1 84 ? 36.833 -1.033 -6.937 1.00 91.75 84 ASP A C 1
ATOM 660 O O . ASP A 1 84 ? 37.847 -1.691 -6.698 1.00 91.75 84 ASP A O 1
ATOM 664 N N . HIS A 1 85 ? 35.632 -1.434 -6.507 1.00 91.44 85 HIS A N 1
ATOM 665 C CA . HIS A 1 85 ? 35.456 -2.631 -5.699 1.00 91.44 85 HIS A CA 1
ATOM 666 C C . HIS A 1 85 ? 35.741 -3.898 -6.535 1.00 91.44 85 HIS A C 1
ATOM 668 O O . HIS A 1 85 ? 35.200 -4.032 -7.636 1.00 91.44 85 HIS A O 1
ATOM 674 N N . PRO A 1 86 ? 36.492 -4.898 -6.023 1.00 93.50 86 PRO A N 1
ATOM 675 C CA . PRO A 1 86 ? 36.865 -6.094 -6.793 1.00 93.50 86 PRO A CA 1
ATOM 676 C C . PRO A 1 86 ? 35.676 -6.863 -7.388 1.00 93.50 86 PRO A C 1
ATOM 678 O O . PRO A 1 86 ? 35.777 -7.472 -8.450 1.00 93.50 86 PRO A O 1
ATOM 681 N N . ASN A 1 87 ? 34.525 -6.819 -6.711 1.00 92.56 87 ASN A N 1
ATOM 682 C CA . ASN A 1 87 ? 33.304 -7.486 -7.165 1.00 92.56 87 ASN A CA 1
ATOM 683 C C . ASN A 1 87 ? 32.448 -6.646 -8.129 1.00 92.56 87 ASN A C 1
ATOM 685 O O . ASN A 1 87 ? 31.436 -7.166 -8.594 1.00 92.56 87 ASN A O 1
ATOM 689 N N . TYR A 1 88 ? 32.817 -5.398 -8.451 1.00 91.62 88 TYR A N 1
ATOM 690 C CA . TYR A 1 88 ? 31.983 -4.486 -9.248 1.00 91.62 88 TYR A CA 1
ATOM 691 C C . TYR A 1 88 ? 31.580 -5.074 -10.599 1.00 91.62 88 TYR A C 1
ATOM 693 O O . TYR A 1 88 ? 30.416 -5.011 -10.990 1.00 91.62 88 TYR A O 1
ATOM 701 N N . LEU A 1 89 ? 32.508 -5.756 -11.273 1.00 92.12 89 LEU A N 1
ATOM 702 C CA . LEU A 1 89 ? 32.255 -6.388 -12.570 1.00 92.12 89 LEU A CA 1
ATOM 703 C C . LEU A 1 89 ? 31.180 -7.489 -12.532 1.00 92.12 89 LEU A C 1
ATOM 705 O O . LEU A 1 89 ? 30.625 -7.817 -13.576 1.00 92.12 89 LEU A O 1
ATOM 709 N N . ARG A 1 90 ? 30.855 -8.050 -11.357 1.00 92.25 90 ARG A N 1
ATOM 710 C CA . ARG A 1 90 ? 29.829 -9.100 -11.226 1.00 92.25 90 ARG A CA 1
ATOM 711 C C . ARG A 1 90 ? 28.403 -8.570 -11.353 1.00 92.25 90 ARG A C 1
ATOM 713 O O . ARG A 1 90 ? 27.521 -9.326 -11.740 1.00 92.25 90 ARG A O 1
ATOM 720 N N . TYR A 1 91 ? 28.174 -7.305 -11.005 1.00 89.94 91 TYR A N 1
ATOM 721 C CA . TYR A 1 91 ? 26.844 -6.685 -11.017 1.00 89.94 91 TYR A CA 1
ATOM 722 C C . TYR A 1 91 ? 26.785 -5.399 -11.844 1.00 89.94 91 TYR A C 1
ATOM 724 O O . TYR A 1 91 ? 25.705 -4.856 -12.037 1.00 89.94 91 TYR A O 1
ATOM 732 N N . SER A 1 92 ? 27.899 -4.901 -12.384 1.00 91.56 92 SER A N 1
ATOM 733 C CA . SER A 1 92 ? 27.923 -3.663 -13.176 1.00 91.56 92 SER A CA 1
ATOM 734 C C . SER A 1 92 ? 26.974 -3.680 -14.381 1.00 91.56 92 SER A C 1
ATOM 736 O O . SER A 1 92 ? 26.475 -2.624 -14.767 1.00 91.56 92 SER A O 1
ATOM 738 N N . SER A 1 93 ? 26.692 -4.862 -14.942 1.00 92.00 93 SER A N 1
ATOM 739 C CA . SER A 1 93 ? 25.776 -5.061 -16.072 1.00 92.00 93 SER A CA 1
ATOM 740 C C . SER A 1 93 ? 24.305 -4.819 -15.731 1.00 92.00 93 SER A C 1
ATOM 742 O O . SER A 1 93 ? 23.536 -4.462 -16.620 1.00 92.00 93 SER A O 1
ATOM 744 N N . ILE A 1 94 ? 23.911 -4.984 -14.464 1.00 90.38 94 ILE A N 1
ATOM 745 C CA . ILE A 1 94 ? 22.535 -4.756 -13.997 1.00 90.38 94 ILE A CA 1
ATOM 746 C C . ILE A 1 94 ? 22.326 -3.346 -13.428 1.00 90.38 94 ILE A C 1
ATOM 748 O O . ILE A 1 94 ? 21.205 -2.969 -13.087 1.00 90.38 94 ILE A O 1
ATOM 752 N N . LEU A 1 95 ? 23.395 -2.550 -13.333 1.00 90.75 95 LEU A N 1
ATOM 753 C CA . LEU A 1 95 ? 23.323 -1.179 -12.847 1.00 90.75 95 LEU A CA 1
ATOM 754 C C . LEU A 1 95 ? 22.935 -0.211 -13.969 1.00 90.75 95 LEU A C 1
ATOM 756 O O . LEU A 1 95 ? 23.541 -0.188 -15.040 1.00 90.75 95 LEU A O 1
ATOM 760 N N . SER A 1 96 ? 21.993 0.681 -13.681 1.00 89.06 96 SER A N 1
ATOM 761 C CA . SER A 1 96 ? 21.571 1.752 -14.586 1.00 89.06 96 SER A CA 1
ATOM 762 C C . SER A 1 96 ? 21.873 3.130 -14.004 1.00 89.06 96 SER A C 1
ATOM 764 O O . SER A 1 96 ? 22.017 3.295 -12.792 1.00 89.06 96 SER A O 1
ATOM 766 N N . LYS A 1 97 ? 21.941 4.160 -14.853 1.00 88.06 97 LYS A N 1
ATOM 767 C CA . LYS A 1 97 ? 22.035 5.549 -14.381 1.00 88.06 97 LYS A CA 1
ATOM 768 C C . LYS A 1 97 ? 20.799 5.881 -13.536 1.00 88.06 97 LYS A C 1
ATOM 770 O O . LYS A 1 97 ? 19.679 5.694 -13.999 1.00 88.06 97 LYS A O 1
ATOM 775 N N . GLY A 1 98 ? 21.016 6.329 -12.300 1.00 82.31 98 GLY A N 1
ATOM 776 C CA . GLY A 1 98 ? 19.952 6.617 -11.339 1.00 82.31 98 GLY A CA 1
ATOM 777 C C . GLY A 1 98 ? 19.824 8.095 -10.991 1.00 82.31 98 GLY A C 1
ATOM 778 O O . GLY A 1 98 ? 20.383 8.968 -11.651 1.00 82.31 98 GLY A O 1
ATOM 779 N N . TRP A 1 99 ? 19.098 8.354 -9.905 1.00 78.56 99 TRP A N 1
ATOM 780 C CA . TRP A 1 99 ? 18.877 9.688 -9.339 1.00 78.56 99 TRP A CA 1
ATOM 781 C C . TRP A 1 99 ? 20.035 10.183 -8.456 1.00 78.56 99 TRP A C 1
ATOM 783 O O . TRP A 1 99 ? 20.060 11.351 -8.082 1.00 78.56 99 TRP A O 1
ATOM 793 N N . ILE A 1 100 ? 20.996 9.313 -8.123 1.00 82.69 100 ILE A N 1
ATOM 794 C CA . ILE A 1 100 ? 22.175 9.664 -7.325 1.00 82.69 100 ILE A CA 1
ATOM 795 C C . ILE A 1 100 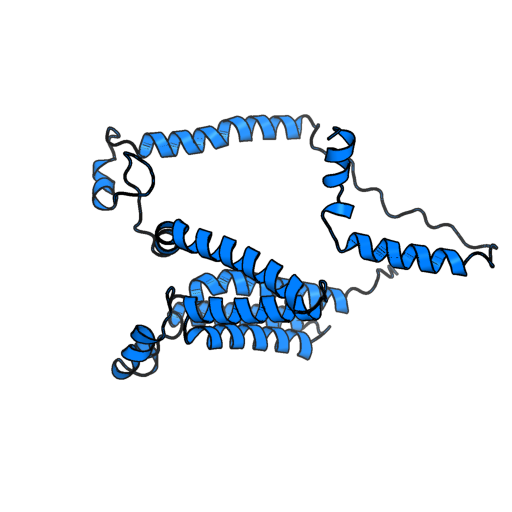? 23.249 10.241 -8.265 1.00 82.69 100 ILE A C 1
ATOM 797 O O . ILE A 1 100 ? 23.721 9.521 -9.152 1.00 82.69 100 ILE A O 1
ATOM 801 N N . PRO A 1 101 ? 23.666 11.511 -8.097 1.00 84.88 101 PRO A N 1
ATOM 802 C CA . PRO A 1 101 ? 24.672 12.126 -8.958 1.00 84.88 101 PRO A CA 1
ATOM 803 C C . PRO A 1 101 ? 25.975 11.320 -8.986 1.00 84.88 101 PRO A C 1
ATOM 805 O O . PRO A 1 101 ? 26.527 10.971 -7.945 1.00 84.88 101 PRO A O 1
ATOM 808 N N . GLY A 1 102 ? 26.461 11.011 -10.189 1.00 85.44 102 GLY A N 1
ATOM 809 C CA . GLY A 1 102 ? 27.727 10.296 -10.383 1.00 85.44 102 GLY A CA 1
ATOM 810 C C . GLY A 1 102 ? 27.719 8.821 -9.962 1.00 85.44 102 GLY A C 1
ATOM 811 O O . GLY A 1 102 ? 28.786 8.218 -9.893 1.00 85.44 102 GLY A O 1
ATOM 812 N N . ARG A 1 103 ? 26.554 8.219 -9.679 1.00 86.00 103 ARG A N 1
ATOM 813 C CA . ARG A 1 103 ? 26.447 6.803 -9.298 1.00 86.00 103 ARG A CA 1
ATOM 814 C C . ARG A 1 103 ? 25.390 6.072 -10.118 1.00 86.00 103 ARG A C 1
ATOM 816 O O . ARG A 1 103 ? 24.333 6.613 -10.447 1.00 86.00 103 ARG A O 1
ATOM 823 N N . LYS A 1 104 ? 25.676 4.808 -10.424 1.00 88.31 104 LYS A N 1
ATOM 824 C CA . LYS A 1 104 ? 24.683 3.879 -10.966 1.00 88.31 104 LYS A CA 1
ATOM 825 C C . LYS A 1 104 ? 23.927 3.211 -9.820 1.00 88.31 104 LYS A C 1
ATOM 827 O O . LYS A 1 104 ? 24.459 3.062 -8.722 1.00 88.31 104 LYS A O 1
ATOM 832 N N . VAL A 1 105 ? 22.687 2.828 -10.081 1.00 88.06 105 VAL A N 1
ATOM 833 C CA . VAL A 1 105 ? 21.794 2.182 -9.117 1.00 88.06 105 VAL A CA 1
ATOM 834 C C . VAL A 1 105 ? 21.310 0.857 -9.681 1.00 88.06 105 VAL A C 1
ATOM 836 O O . VAL A 1 105 ? 21.125 0.724 -10.891 1.00 88.06 105 VAL A O 1
ATOM 839 N N . ASP A 1 106 ? 21.085 -0.107 -8.797 1.00 88.00 106 ASP A N 1
ATOM 840 C CA . ASP A 1 106 ? 20.364 -1.324 -9.146 1.00 88.00 106 ASP A CA 1
ATOM 841 C C . ASP A 1 106 ? 18.863 -1.014 -9.223 1.00 88.00 106 ASP A C 1
ATOM 843 O O . ASP A 1 106 ? 18.247 -0.565 -8.246 1.00 88.00 106 ASP A O 1
ATOM 847 N N . ASN A 1 107 ? 18.301 -1.215 -10.413 1.00 87.12 107 ASN A N 1
ATOM 848 C CA . ASN A 1 107 ? 16.890 -1.001 -10.718 1.00 87.12 107 ASN A CA 1
ATOM 849 C C . ASN A 1 107 ? 16.231 -2.275 -11.273 1.00 87.12 107 ASN A C 1
ATOM 851 O O . ASN A 1 107 ? 15.243 -2.193 -11.996 1.00 87.12 107 ASN A O 1
ATOM 855 N N . THR A 1 108 ? 16.791 -3.452 -10.982 1.00 86.81 108 THR A N 1
ATOM 856 C CA . THR A 1 108 ? 16.251 -4.744 -11.440 1.00 86.81 108 THR A CA 1
ATOM 857 C C . THR A 1 108 ? 14.947 -5.123 -10.743 1.00 86.81 108 THR A C 1
ATOM 859 O O . THR A 1 108 ? 14.073 -5.748 -11.347 1.00 86.81 108 THR A O 1
ATOM 862 N N . ASP A 1 109 ? 14.780 -4.708 -9.488 1.00 86.12 109 ASP A N 1
ATOM 863 C CA . ASP A 1 109 ? 13.556 -4.932 -8.733 1.00 86.12 109 ASP A CA 1
ATOM 864 C C . ASP A 1 109 ? 12.417 -4.056 -9.277 1.00 86.12 109 ASP A C 1
ATOM 866 O O . ASP A 1 109 ? 12.404 -2.838 -9.099 1.00 86.12 109 ASP A O 1
ATOM 870 N N . MET A 1 110 ? 11.433 -4.683 -9.926 1.00 80.31 110 MET A N 1
ATOM 871 C CA . MET A 1 110 ? 10.296 -3.979 -10.527 1.00 80.31 110 MET A CA 1
ATOM 872 C C . MET A 1 110 ? 9.451 -3.192 -9.513 1.00 80.31 110 MET A C 1
ATOM 874 O O . MET A 1 110 ? 8.879 -2.163 -9.878 1.00 80.31 110 MET A O 1
ATOM 878 N N . GLN A 1 111 ? 9.353 -3.649 -8.260 1.00 77.69 111 GLN A N 1
ATOM 879 C CA . GLN A 1 111 ? 8.547 -3.000 -7.227 1.00 77.69 111 GLN A CA 1
ATOM 880 C C . GLN A 1 111 ? 9.202 -1.688 -6.791 1.00 77.69 111 GLN A C 1
ATOM 882 O O . GLN A 1 111 ? 8.559 -0.635 -6.793 1.00 77.69 111 GLN A O 1
ATOM 887 N N . TYR A 1 112 ? 10.499 -1.723 -6.483 1.00 80.88 112 TYR A N 1
ATOM 888 C CA . TYR A 1 112 ? 11.232 -0.513 -6.117 1.00 80.88 112 TYR A CA 1
ATOM 889 C C . TYR A 1 112 ? 11.498 0.395 -7.315 1.00 80.88 112 TYR A C 1
ATOM 891 O O . TYR A 1 112 ? 11.448 1.616 -7.157 1.00 80.88 112 TYR A O 1
ATOM 899 N N . LYS A 1 113 ? 11.717 -0.168 -8.508 1.00 85.06 113 LYS A N 1
ATOM 900 C CA . LYS A 1 113 ? 11.851 0.584 -9.760 1.00 85.06 113 LYS A CA 1
ATOM 901 C C . LYS A 1 113 ? 10.623 1.439 -10.030 1.00 85.06 113 LYS A C 1
ATOM 903 O O . LYS A 1 113 ? 10.754 2.644 -10.229 1.00 85.06 113 LYS A O 1
ATOM 908 N N . GLY A 1 114 ? 9.433 0.836 -9.973 1.00 80.88 114 GLY A N 1
ATOM 909 C CA . GLY A 1 114 ? 8.172 1.543 -10.194 1.00 80.88 114 GLY A CA 1
ATOM 910 C C . GLY A 1 114 ? 7.996 2.733 -9.251 1.00 80.88 114 GLY A C 1
ATOM 911 O O . GLY A 1 114 ? 7.618 3.811 -9.694 1.00 80.88 114 GLY A O 1
ATOM 912 N N . PHE A 1 115 ? 8.338 2.584 -7.970 1.00 82.31 115 PHE A N 1
ATOM 913 C CA . PHE A 1 115 ? 8.304 3.699 -7.023 1.00 82.31 115 PHE A CA 1
ATOM 914 C C . PHE A 1 115 ? 9.367 4.768 -7.329 1.00 82.31 115 PHE A C 1
ATOM 916 O O . PHE A 1 115 ? 9.034 5.947 -7.439 1.00 82.31 115 PHE A O 1
ATOM 923 N N . ARG A 1 116 ? 10.638 4.370 -7.481 1.00 84.12 116 ARG A N 1
ATOM 924 C CA . ARG A 1 116 ? 11.786 5.283 -7.639 1.00 84.12 116 ARG A CA 1
ATOM 925 C C . ARG A 1 116 ? 11.693 6.127 -8.902 1.00 84.12 116 ARG A C 1
ATOM 927 O O . ARG A 1 116 ? 11.890 7.338 -8.836 1.00 84.12 116 ARG A O 1
ATOM 934 N N . ASP A 1 117 ? 11.351 5.497 -10.021 1.00 83.81 117 ASP A N 1
ATOM 935 C CA . ASP A 1 117 ? 11.215 6.169 -11.314 1.00 83.81 117 ASP A CA 1
ATOM 936 C C . ASP A 1 117 ? 10.079 7.209 -11.287 1.00 83.81 117 ASP A C 1
ATOM 938 O O . ASP A 1 117 ? 10.097 8.176 -12.046 1.00 83.81 117 ASP A O 1
ATOM 942 N N . ASN A 1 118 ? 9.118 7.047 -10.370 1.00 86.38 118 ASN A N 1
ATOM 943 C CA . ASN A 1 118 ? 7.953 7.911 -10.222 1.00 86.38 118 ASN A CA 1
ATOM 944 C C . ASN A 1 118 ? 8.019 8.850 -9.000 1.00 86.38 118 ASN A C 1
ATOM 946 O O . ASN A 1 118 ? 7.033 9.524 -8.708 1.00 86.38 118 ASN A O 1
ATOM 950 N N . ILE A 1 119 ? 9.152 8.970 -8.295 1.00 87.19 119 ILE A N 1
ATOM 951 C CA . ILE A 1 119 ? 9.270 9.883 -7.137 1.00 87.19 119 ILE A CA 1
ATOM 952 C C . ILE A 1 119 ? 8.826 11.324 -7.470 1.00 87.19 119 ILE A C 1
ATOM 954 O O . ILE A 1 119 ? 8.028 11.872 -6.705 1.00 87.19 119 ILE A O 1
ATOM 958 N N . PRO A 1 120 ? 9.255 11.950 -8.589 1.00 88.50 120 PRO A N 1
ATOM 959 C CA . PRO A 1 120 ? 8.838 13.316 -8.906 1.00 88.50 120 PRO A CA 1
ATOM 960 C C . PRO A 1 120 ? 7.324 13.450 -9.100 1.00 88.50 120 PRO A C 1
ATOM 962 O O . PRO A 1 120 ? 6.713 14.376 -8.570 1.00 88.50 120 PRO A O 1
ATOM 965 N N . ILE A 1 121 ? 6.700 12.506 -9.814 1.00 89.69 121 ILE A N 1
ATOM 966 C CA . ILE A 1 121 ? 5.252 12.541 -10.048 1.00 89.69 121 ILE A CA 1
ATOM 967 C C . ILE A 1 121 ? 4.473 12.250 -8.763 1.00 89.69 121 ILE A C 1
ATOM 969 O O . ILE A 1 121 ? 3.495 12.938 -8.486 1.00 89.69 121 ILE A O 1
ATOM 973 N N . LEU A 1 122 ? 4.940 11.324 -7.920 1.00 89.19 122 LEU A N 1
ATOM 974 C CA . LEU A 1 122 ? 4.350 11.059 -6.606 1.00 89.19 122 LEU A CA 1
ATOM 975 C C . LEU A 1 122 ? 4.413 12.296 -5.705 1.00 89.19 122 LEU A C 1
ATOM 977 O O . LEU A 1 122 ? 3.452 12.581 -4.994 1.00 89.19 122 LEU A O 1
ATOM 981 N N . PHE A 1 123 ? 5.501 13.067 -5.769 1.00 91.38 123 PHE A N 1
ATOM 982 C CA . PHE A 1 123 ? 5.620 14.322 -5.032 1.00 91.38 123 PHE A CA 1
ATOM 983 C C . PHE A 1 123 ? 4.619 15.376 -5.524 1.00 91.38 123 PHE A C 1
ATOM 985 O O . PHE A 1 123 ? 3.938 16.007 -4.715 1.00 91.38 123 PHE A O 1
ATOM 992 N N . VAL A 1 124 ? 4.464 15.525 -6.844 1.00 93.88 124 VAL A N 1
ATOM 993 C CA . VAL A 1 124 ? 3.447 16.414 -7.433 1.00 93.88 124 VAL A CA 1
ATOM 994 C C . VAL A 1 124 ? 2.039 15.984 -7.024 1.00 93.88 124 VAL A C 1
ATOM 996 O O . VAL A 1 124 ? 1.243 16.825 -6.613 1.00 93.88 124 VAL A O 1
ATOM 999 N N . VAL A 1 125 ? 1.735 14.685 -7.071 1.00 93.44 125 VAL A N 1
ATOM 1000 C CA . VAL A 1 125 ? 0.436 14.150 -6.642 1.00 93.44 125 VAL A CA 1
ATOM 1001 C C . VAL A 1 125 ? 0.200 14.396 -5.153 1.00 93.44 125 VAL A C 1
ATOM 1003 O O . VAL A 1 125 ? -0.901 14.788 -4.783 1.00 93.44 125 VAL A O 1
ATOM 1006 N N . LEU A 1 126 ? 1.211 14.237 -4.295 1.00 93.50 126 LEU A N 1
ATOM 1007 C CA . LEU A 1 126 ? 1.108 14.504 -2.857 1.00 93.50 126 LEU A CA 1
ATOM 1008 C C . LEU A 1 126 ? 0.792 15.979 -2.563 1.00 93.50 126 LEU A C 1
ATOM 1010 O O . LEU A 1 126 ? -0.096 16.287 -1.757 1.00 93.50 126 LEU A O 1
ATOM 1014 N N . LEU A 1 127 ? 1.500 16.898 -3.225 1.00 95.69 127 LEU A N 1
ATOM 1015 C CA . LEU A 1 127 ? 1.240 18.333 -3.112 1.00 95.69 127 LEU A CA 1
ATOM 1016 C C . LEU A 1 127 ? -0.144 18.689 -3.662 1.00 95.69 127 LEU A C 1
ATOM 1018 O O . LEU A 1 127 ? -0.898 19.408 -3.005 1.00 95.69 127 LEU A O 1
ATOM 1022 N N . GLY A 1 128 ? -0.498 18.140 -4.826 1.00 95.31 128 GLY A N 1
ATOM 1023 C CA . GLY A 1 128 ? -1.799 18.313 -5.462 1.00 95.31 128 GLY A CA 1
ATOM 1024 C C . GLY A 1 128 ? -2.940 17.815 -4.582 1.00 95.31 128 GLY A C 1
ATOM 1025 O O . GLY A 1 128 ? -3.888 18.554 -4.344 1.00 95.31 128 GLY A O 1
ATOM 1026 N N . HIS A 1 129 ? -2.819 16.616 -4.011 1.00 93.88 129 HIS A N 1
ATOM 1027 C CA . HIS A 1 129 ? -3.770 16.063 -3.049 1.00 93.88 129 HIS A CA 1
ATOM 1028 C C . HIS A 1 129 ? -3.949 16.997 -1.848 1.00 93.88 129 HIS A C 1
ATOM 1030 O O . HIS A 1 129 ? -5.071 17.361 -1.506 1.00 93.88 129 HIS A O 1
ATOM 1036 N N . SER A 1 130 ? -2.845 17.446 -1.244 1.00 92.69 130 SER A N 1
ATOM 1037 C CA . SER A 1 130 ? -2.878 18.341 -0.081 1.00 92.69 130 SER A CA 1
ATOM 1038 C C . SER A 1 130 ? -3.539 19.687 -0.400 1.00 92.69 130 SER A C 1
ATOM 1040 O O . SER A 1 130 ? -4.306 20.213 0.409 1.00 92.69 130 SER A O 1
ATOM 1042 N N . ALA A 1 131 ? -3.268 20.246 -1.581 1.00 93.19 131 ALA A N 1
ATOM 1043 C CA . ALA A 1 131 ? -3.877 21.486 -2.052 1.00 93.19 131 ALA A CA 1
ATOM 1044 C C . ALA A 1 131 ? -5.374 21.310 -2.348 1.00 93.19 131 ALA A C 1
ATOM 1046 O O . ALA A 1 131 ? -6.186 22.099 -1.865 1.00 93.19 131 ALA A O 1
ATOM 1047 N N . LEU A 1 132 ? -5.746 20.248 -3.070 1.00 91.50 132 LEU A N 1
ATOM 1048 C CA . LEU A 1 132 ? -7.133 19.908 -3.387 1.00 91.50 132 LEU A CA 1
ATOM 1049 C C . LEU A 1 132 ? -7.952 19.653 -2.124 1.00 91.50 132 LEU A C 1
ATOM 1051 O O . LEU A 1 132 ? -9.078 20.128 -2.031 1.00 91.50 132 LEU A O 1
ATOM 1055 N N . ARG A 1 133 ? -7.374 18.985 -1.122 1.00 88.69 133 ARG A N 1
ATOM 1056 C CA . ARG A 1 133 ? -8.022 18.745 0.170 1.00 88.69 133 ARG A CA 1
ATOM 1057 C C . ARG A 1 133 ? -8.276 20.041 0.932 1.00 88.69 133 ARG A C 1
ATOM 1059 O O . ARG A 1 133 ? -9.352 20.245 1.482 1.00 88.69 133 ARG A O 1
ATOM 1066 N N . LYS A 1 134 ? -7.307 20.960 0.948 1.00 87.00 134 LYS A N 1
ATOM 1067 C CA . LYS A 1 134 ? -7.503 22.292 1.546 1.00 87.00 134 LYS A CA 1
ATOM 1068 C C . LYS A 1 134 ? -8.577 23.079 0.796 1.00 87.00 134 LYS A C 1
ATOM 1070 O O . LYS A 1 134 ? -9.445 23.682 1.424 1.00 87.00 134 LYS A O 1
ATOM 1075 N N . LEU A 1 135 ? -8.552 23.044 -0.534 1.00 87.50 135 LEU A N 1
ATOM 1076 C CA . LEU A 1 135 ? -9.531 23.736 -1.364 1.00 87.50 135 LEU A CA 1
ATOM 1077 C C . LEU A 1 135 ? -10.944 23.174 -1.161 1.00 87.50 135 LEU A C 1
ATOM 1079 O O . LEU A 1 135 ? -11.876 23.951 -0.967 1.00 87.50 135 LEU A O 1
ATOM 1083 N N . SER A 1 136 ? -11.098 21.849 -1.123 1.00 85.69 136 SER A N 1
ATOM 1084 C CA . SER A 1 136 ? -12.389 21.195 -0.897 1.00 85.69 136 SER A CA 1
ATOM 1085 C C . SER A 1 136 ? -12.976 21.588 0.457 1.00 85.69 136 SER A C 1
ATOM 1087 O O . SER A 1 136 ? -14.135 21.985 0.515 1.00 85.69 136 SER A O 1
ATOM 1089 N N . THR A 1 137 ? -12.168 21.623 1.525 1.00 83.25 137 THR A N 1
ATOM 1090 C CA . THR A 1 137 ? -12.634 22.089 2.846 1.00 83.25 137 THR A CA 1
ATOM 1091 C C . THR A 1 137 ? -13.037 23.564 2.876 1.00 83.25 137 THR A C 1
ATOM 1093 O O . THR A 1 137 ? -13.898 23.934 3.671 1.00 83.25 137 THR A O 1
ATOM 1096 N N . LYS A 1 138 ? -12.436 24.401 2.020 1.00 83.06 138 LYS A N 1
ATOM 1097 C CA . LYS A 1 138 ? -12.761 25.829 1.911 1.00 83.06 138 LYS A CA 1
ATOM 1098 C C . LYS A 1 138 ? -14.039 26.072 1.100 1.00 83.06 138 LYS A C 1
ATOM 1100 O O . LYS A 1 138 ? -14.794 26.973 1.442 1.00 83.06 138 LYS A O 1
ATOM 1105 N N . ILE A 1 139 ? -14.273 25.288 0.044 1.00 82.62 139 ILE A N 1
ATOM 1106 C CA . ILE A 1 139 ? -15.429 25.433 -0.859 1.00 82.62 139 ILE A CA 1
ATOM 1107 C C . ILE A 1 139 ? -16.683 24.750 -0.296 1.00 82.62 139 ILE A C 1
ATOM 1109 O O . ILE A 1 139 ? -17.757 25.338 -0.317 1.00 82.62 139 ILE A O 1
ATOM 1113 N N . LEU A 1 140 ? -16.560 23.523 0.221 1.00 73.75 140 LEU A N 1
ATOM 1114 C CA . LEU A 1 140 ? -17.691 22.681 0.651 1.00 73.75 140 LEU A CA 1
ATOM 1115 C C . LEU A 1 140 ? -18.148 22.950 2.097 1.00 73.75 140 LEU A C 1
ATOM 1117 O O . LEU A 1 140 ? -18.871 22.141 2.672 1.00 73.75 140 LEU A O 1
ATOM 1121 N N . GLY A 1 141 ? -17.727 24.069 2.688 1.00 64.12 141 GLY A N 1
ATOM 1122 C CA . GLY A 1 141 ? -18.106 24.464 4.043 1.00 64.12 141 GLY A CA 1
ATOM 1123 C C . GLY A 1 141 ? -17.223 23.846 5.132 1.00 64.12 141 GLY A C 1
ATOM 1124 O O . GLY A 1 141 ? -17.248 22.643 5.386 1.00 64.12 141 GLY A O 1
ATOM 1125 N N . ASN A 1 142 ? -16.439 24.720 5.771 1.00 62.31 142 ASN A N 1
ATOM 1126 C CA . ASN A 1 142 ? -15.762 24.609 7.070 1.00 62.31 142 ASN A CA 1
ATOM 1127 C C . ASN A 1 142 ? -15.656 23.211 7.708 1.00 62.31 142 ASN A C 1
ATOM 1129 O O . ASN A 1 142 ? -16.185 22.947 8.783 1.00 62.31 142 ASN A O 1
ATOM 1133 N N . GLY A 1 143 ? -14.870 22.329 7.092 1.00 63.34 143 GLY A N 1
ATOM 1134 C CA . GLY A 1 143 ? -14.305 21.181 7.799 1.00 63.34 143 GLY A CA 1
ATOM 1135 C C . GLY A 1 143 ? -15.305 20.150 8.330 1.00 63.34 143 GLY A C 1
ATOM 1136 O O . GLY A 1 143 ? -14.914 19.402 9.226 1.00 63.34 143 GLY A O 1
ATOM 1137 N N . ASN A 1 144 ? -16.522 20.071 7.773 1.00 76.38 144 ASN A N 1
ATOM 1138 C CA . ASN A 1 144 ? -17.435 18.965 8.065 1.00 76.38 144 ASN A CA 1
ATOM 1139 C C . ASN A 1 144 ? -16.725 17.628 7.775 1.00 76.38 144 ASN A C 1
ATOM 1141 O O . ASN A 1 144 ? -16.064 17.470 6.739 1.00 76.38 144 ASN A O 1
ATOM 1145 N N . ILE A 1 145 ? -16.831 16.684 8.711 1.00 79.19 145 ILE A N 1
ATOM 1146 C CA . ILE A 1 145 ? -16.220 15.362 8.603 1.00 79.19 145 ILE A CA 1
ATOM 1147 C C . ILE A 1 145 ? -16.739 14.617 7.369 1.00 79.19 145 ILE A C 1
ATOM 1149 O O . ILE A 1 145 ? -15.944 13.987 6.676 1.00 79.19 145 ILE A O 1
ATOM 1153 N N . ASP A 1 146 ? -18.010 14.808 7.007 1.00 82.62 146 ASP A N 1
ATOM 1154 C CA . ASP A 1 146 ? -18.623 14.177 5.834 1.00 82.62 146 ASP A CA 1
ATOM 1155 C C . ASP A 1 146 ? -17.979 14.650 4.528 1.00 82.62 146 ASP A C 1
ATOM 1157 O O . ASP A 1 146 ? -17.610 13.838 3.681 1.00 82.62 146 ASP A O 1
ATOM 1161 N N . SER A 1 147 ? -17.753 15.961 4.383 1.00 81.38 147 SER A N 1
ATOM 1162 C CA . SER A 1 147 ? -17.085 16.533 3.207 1.00 81.38 147 SER A CA 1
ATOM 1163 C C . SER A 1 147 ? -15.646 16.025 3.070 1.00 81.38 147 SER A C 1
ATOM 1165 O O . SER A 1 147 ? -15.158 15.829 1.955 1.00 81.38 147 SER A O 1
ATOM 1167 N N . ARG A 1 148 ? -14.961 15.778 4.198 1.00 84.25 148 ARG A N 1
ATOM 1168 C CA . ARG A 1 148 ? -13.609 15.193 4.215 1.00 84.25 148 ARG A CA 1
ATOM 1169 C C . ARG A 1 148 ? -13.635 13.725 3.810 1.00 84.25 148 ARG A C 1
ATOM 1171 O O . ARG A 1 148 ? -12.860 13.339 2.945 1.00 84.25 148 ARG A O 1
ATOM 1178 N N . ILE A 1 149 ? -14.547 12.940 4.384 1.00 87.81 149 ILE A N 1
ATOM 1179 C CA . ILE A 1 149 ? -14.734 11.524 4.048 1.00 87.81 149 ILE A CA 1
ATOM 1180 C C . ILE A 1 149 ? -15.070 11.376 2.562 1.00 87.81 149 ILE A C 1
ATOM 1182 O O . ILE A 1 149 ? -14.481 10.532 1.889 1.00 87.81 149 ILE A O 1
ATOM 1186 N N . LEU A 1 150 ? -15.969 12.208 2.031 1.00 87.50 150 LEU A N 1
ATOM 1187 C CA . LEU A 1 150 ? -16.345 12.186 0.620 1.00 87.50 150 LEU A CA 1
ATOM 1188 C C . LEU A 1 150 ? -15.148 12.504 -0.282 1.00 87.50 150 LEU A C 1
ATOM 1190 O O . LEU A 1 150 ? -14.886 11.762 -1.227 1.00 87.50 150 LEU A O 1
ATOM 1194 N N . PHE A 1 151 ? -14.402 13.571 0.025 1.00 90.69 151 PHE A N 1
ATOM 1195 C CA . PHE A 1 151 ? -13.205 13.934 -0.732 1.00 90.69 151 PHE A CA 1
ATOM 1196 C C . PHE A 1 151 ? -12.147 12.825 -0.690 1.00 90.69 151 PHE A C 1
ATOM 1198 O O . PHE A 1 151 ? -11.633 12.440 -1.739 1.00 90.69 151 PHE A O 1
ATOM 1205 N N . ASP A 1 152 ? -11.836 12.303 0.499 1.00 92.12 152 ASP A N 1
ATOM 1206 C CA . ASP A 1 152 ? -10.795 11.293 0.688 1.00 92.12 152 ASP A CA 1
ATOM 1207 C C . ASP A 1 152 ? -11.168 9.990 -0.050 1.00 92.12 152 ASP A C 1
ATOM 1209 O O . ASP A 1 152 ? -10.327 9.428 -0.753 1.00 92.12 152 ASP A O 1
ATOM 1213 N N . ASN A 1 153 ? -12.436 9.557 0.002 1.00 93.06 153 ASN A N 1
ATOM 1214 C CA . ASN A 1 153 ? -12.913 8.389 -0.751 1.00 93.06 153 ASN A CA 1
ATOM 1215 C C . ASN A 1 153 ? -12.917 8.617 -2.265 1.00 93.06 153 ASN A C 1
ATOM 1217 O O . ASN A 1 153 ? -12.480 7.745 -3.015 1.00 93.06 153 ASN A O 1
ATOM 1221 N N . PHE A 1 154 ? -13.383 9.779 -2.729 1.00 94.31 154 PHE A N 1
ATOM 1222 C CA . PHE A 1 154 ? -13.395 10.104 -4.154 1.00 94.31 154 PHE A CA 1
ATOM 1223 C C . PHE A 1 154 ? -11.974 10.154 -4.721 1.00 94.31 154 PHE A C 1
ATOM 1225 O O . PHE A 1 154 ? -11.679 9.516 -5.732 1.00 94.31 154 PHE A O 1
ATOM 1232 N N . PHE A 1 155 ? -11.073 10.868 -4.043 1.00 95.12 155 PHE A N 1
ATOM 1233 C CA . PHE A 1 155 ? -9.675 10.943 -4.444 1.00 95.12 155 PHE A CA 1
ATOM 1234 C C . PHE A 1 155 ? -9.026 9.557 -4.429 1.00 95.12 155 PHE A C 1
ATOM 1236 O O . PHE A 1 155 ? -8.348 9.200 -5.389 1.00 95.12 155 PHE A O 1
ATOM 1243 N N . ALA A 1 156 ? -9.262 8.753 -3.385 1.00 94.69 156 ALA A N 1
ATOM 1244 C CA . ALA A 1 156 ? -8.752 7.388 -3.312 1.00 94.69 156 ALA A CA 1
ATOM 1245 C C . ALA A 1 156 ? -9.273 6.515 -4.464 1.00 94.69 156 ALA A C 1
ATOM 1247 O O . ALA A 1 156 ? -8.492 5.772 -5.051 1.00 94.69 156 ALA A O 1
ATOM 1248 N N . ALA A 1 157 ? -10.552 6.627 -4.834 1.00 96.19 157 ALA A N 1
ATOM 1249 C CA . ALA A 1 157 ? -11.123 5.897 -5.963 1.00 96.19 157 ALA A CA 1
ATOM 1250 C C . ALA A 1 157 ? -10.449 6.280 -7.288 1.00 96.19 157 ALA A C 1
ATOM 1252 O O . ALA A 1 157 ? -9.988 5.401 -8.013 1.00 96.19 157 ALA A O 1
ATOM 1253 N N . VAL A 1 158 ? -10.321 7.580 -7.576 1.00 95.81 158 VAL A N 1
ATOM 1254 C CA . VAL A 1 158 ? -9.630 8.076 -8.781 1.00 95.81 158 VAL A CA 1
ATOM 1255 C C . VAL A 1 158 ? -8.170 7.625 -8.799 1.00 95.81 158 VAL A C 1
ATOM 1257 O O . VAL A 1 158 ? -7.678 7.143 -9.818 1.00 95.81 158 VAL A O 1
ATOM 1260 N N . PHE A 1 159 ? -7.479 7.741 -7.666 1.00 94.19 159 PHE A N 1
ATOM 1261 C CA . PHE A 1 159 ? -6.077 7.363 -7.540 1.00 94.19 159 PHE A CA 1
ATOM 1262 C C . PHE A 1 159 ? -5.867 5.855 -7.738 1.00 94.19 159 PHE A C 1
ATOM 1264 O O . PHE A 1 159 ? -4.990 5.450 -8.499 1.00 94.19 159 PHE A O 1
ATOM 1271 N N . LEU A 1 160 ? -6.699 5.012 -7.121 1.00 94.69 160 LEU A N 1
ATOM 1272 C CA . LEU A 1 160 ? -6.618 3.559 -7.277 1.00 94.69 160 LEU A CA 1
ATOM 1273 C C . LEU A 1 160 ? -7.029 3.095 -8.679 1.00 94.69 160 LEU A C 1
ATOM 1275 O O . LEU A 1 160 ? -6.418 2.163 -9.194 1.00 94.69 160 LEU A O 1
ATOM 1279 N N . LEU A 1 161 ? -8.004 3.747 -9.321 1.00 95.69 161 LEU A N 1
ATOM 1280 C CA . LEU A 1 161 ? -8.339 3.502 -10.728 1.00 95.69 161 LEU A CA 1
ATOM 1281 C C . LEU A 1 161 ? -7.175 3.874 -11.654 1.00 95.69 161 LEU A C 1
ATOM 1283 O O . LEU A 1 161 ? -6.871 3.124 -12.575 1.00 95.69 161 LEU A O 1
ATOM 1287 N N . ALA A 1 162 ? -6.479 4.986 -11.407 1.00 93.50 162 ALA A N 1
ATOM 1288 C CA . ALA A 1 162 ? -5.297 5.350 -12.189 1.00 93.50 162 ALA A CA 1
ATOM 1289 C C . ALA A 1 162 ? -4.148 4.341 -11.999 1.00 93.50 162 ALA A C 1
ATOM 1291 O O . ALA A 1 162 ? -3.490 3.944 -12.964 1.00 93.50 162 ALA A O 1
ATOM 1292 N N . LEU A 1 163 ? -3.921 3.890 -10.761 1.00 91.88 163 LEU A N 1
ATOM 1293 C CA . LEU A 1 163 ? -2.859 2.935 -10.457 1.00 91.88 163 LEU A CA 1
ATOM 1294 C C . LEU A 1 163 ? -3.161 1.522 -10.953 1.00 91.88 163 LEU A C 1
ATOM 1296 O O . LEU A 1 163 ? -2.301 0.916 -11.575 1.00 91.88 163 LEU A O 1
ATOM 1300 N N . HIS A 1 164 ? -4.350 0.988 -10.696 1.00 93.50 164 HIS A N 1
ATOM 1301 C CA . HIS A 1 164 ? -4.649 -0.435 -10.901 1.00 93.50 164 HIS A CA 1
ATOM 1302 C C . HIS A 1 164 ? -5.689 -0.697 -11.993 1.00 93.50 164 HIS A C 1
ATOM 1304 O O . HIS A 1 164 ? -6.015 -1.855 -12.267 1.00 93.50 164 HIS A O 1
ATOM 1310 N N . GLY A 1 165 ? -6.236 0.358 -12.599 1.00 95.12 165 GLY A N 1
ATOM 1311 C CA . GLY A 1 165 ? -7.218 0.257 -13.668 1.00 95.12 165 GLY A CA 1
ATOM 1312 C C . GLY A 1 165 ? -8.418 -0.593 -13.263 1.00 95.12 165 GLY A C 1
ATOM 1313 O O . GLY A 1 165 ? -8.989 -0.417 -12.187 1.00 95.12 165 GLY A O 1
ATOM 1314 N N . ILE A 1 166 ? -8.780 -1.563 -14.102 1.00 94.69 166 ILE A N 1
ATOM 1315 C CA . ILE A 1 166 ? -9.912 -2.468 -13.860 1.00 94.69 166 ILE A CA 1
ATOM 1316 C C . ILE A 1 166 ? -9.731 -3.343 -12.608 1.00 94.69 166 ILE A C 1
ATOM 1318 O O . ILE A 1 166 ? -10.711 -3.761 -11.991 1.00 94.69 166 ILE A O 1
ATOM 1322 N N . SER A 1 167 ? -8.491 -3.591 -12.176 1.00 95.19 167 SER A N 1
ATOM 1323 C CA . SER A 1 167 ? -8.224 -4.380 -10.969 1.00 95.19 167 SER A CA 1
ATOM 1324 C C . SER A 1 167 ? -8.617 -3.655 -9.677 1.00 95.19 167 SER A C 1
ATOM 1326 O O . SER A 1 167 ? -8.753 -4.305 -8.641 1.00 95.19 167 SER A O 1
ATOM 1328 N N . TYR A 1 168 ? -8.908 -2.349 -9.731 1.00 95.69 168 TYR A N 1
ATOM 1329 C CA . TYR A 1 168 ? -9.559 -1.614 -8.641 1.00 95.69 168 TYR A CA 1
ATOM 1330 C C . TYR A 1 168 ? -10.814 -2.330 -8.120 1.00 95.69 168 TYR A C 1
ATOM 1332 O O . TYR A 1 168 ? -10.995 -2.470 -6.910 1.00 95.69 168 TYR A O 1
ATOM 1340 N N . PHE A 1 169 ? -11.648 -2.857 -9.021 1.00 95.62 169 PHE A N 1
ATOM 1341 C CA . PHE A 1 169 ? -12.878 -3.552 -8.637 1.00 95.62 169 PHE A CA 1
ATOM 1342 C C . PHE A 1 169 ? -12.605 -4.877 -7.917 1.00 95.62 169 PHE A C 1
ATOM 1344 O O . PHE A 1 169 ? -13.356 -5.245 -7.017 1.00 95.62 169 PHE A O 1
ATOM 1351 N N . LYS A 1 170 ? -11.500 -5.563 -8.242 1.00 95.38 170 LYS A N 1
ATOM 1352 C CA . LYS A 1 170 ? -11.058 -6.770 -7.523 1.00 95.38 170 LYS A CA 1
ATOM 1353 C C . LYS A 1 170 ? -10.649 -6.423 -6.088 1.00 95.38 170 LYS A C 1
ATOM 1355 O O . LYS A 1 170 ? -11.045 -7.111 -5.152 1.00 95.38 170 LYS A O 1
ATOM 1360 N N . VAL A 1 171 ? -9.907 -5.326 -5.907 1.00 95.75 171 VAL A N 1
ATOM 1361 C CA . VAL A 1 171 ? -9.509 -4.824 -4.579 1.00 95.75 171 VAL A CA 1
ATOM 1362 C C . VAL A 1 171 ? -10.734 -4.444 -3.747 1.00 95.75 171 VAL A C 1
ATOM 1364 O O . VAL A 1 171 ? -10.842 -4.868 -2.596 1.00 95.75 171 VAL A O 1
ATOM 1367 N N . LEU A 1 172 ? -11.676 -3.693 -4.329 1.00 95.81 172 LEU A N 1
ATOM 1368 C CA . LEU A 1 172 ? -12.930 -3.348 -3.660 1.00 95.81 172 LEU A CA 1
ATOM 1369 C C . LEU A 1 172 ? -13.730 -4.587 -3.270 1.00 95.81 172 LEU A C 1
ATOM 1371 O O . LEU A 1 172 ? -14.220 -4.649 -2.148 1.00 95.81 172 LEU A O 1
ATOM 1375 N N . PHE A 1 173 ? -13.836 -5.569 -4.168 1.00 96.50 173 PHE A N 1
ATOM 1376 C CA . PHE A 1 173 ? -14.515 -6.829 -3.889 1.00 96.50 173 PHE A CA 1
ATOM 1377 C C . PHE A 1 173 ? -13.905 -7.526 -2.669 1.00 96.50 173 PHE A C 1
ATOM 1379 O O . PHE A 1 173 ? -14.618 -7.795 -1.708 1.00 96.50 173 PHE A O 1
ATOM 1386 N N . LEU A 1 174 ? -12.584 -7.733 -2.642 1.00 96.81 174 LEU A N 1
ATOM 1387 C CA . LEU A 1 174 ? -11.918 -8.401 -1.517 1.00 96.81 174 LEU A CA 1
ATOM 1388 C C . LEU A 1 174 ? -12.065 -7.632 -0.199 1.00 96.81 174 LEU A C 1
ATOM 1390 O O . LEU A 1 174 ? -12.215 -8.242 0.862 1.00 96.81 174 LEU A O 1
ATOM 1394 N N . MET A 1 175 ? -12.039 -6.299 -0.252 1.00 95.94 175 MET A N 1
ATOM 1395 C CA . MET A 1 175 ? -12.247 -5.452 0.921 1.00 95.94 175 MET A CA 1
ATOM 1396 C C . MET A 1 175 ? -13.699 -5.518 1.418 1.00 95.94 175 MET A C 1
ATOM 1398 O O . MET A 1 175 ? -13.932 -5.682 2.615 1.00 95.94 175 MET A O 1
ATOM 1402 N N . ALA A 1 176 ? -14.674 -5.460 0.508 1.00 96.88 176 ALA A N 1
ATOM 1403 C CA . ALA A 1 176 ? -16.095 -5.551 0.825 1.00 96.88 176 ALA A CA 1
ATOM 1404 C C . ALA A 1 176 ? -16.469 -6.932 1.377 1.00 96.88 176 ALA A C 1
ATOM 1406 O O . ALA A 1 176 ? -17.184 -7.011 2.371 1.00 96.88 176 ALA A O 1
ATOM 1407 N N . THR A 1 177 ? -15.949 -8.018 0.797 1.00 97.69 177 THR A N 1
ATOM 1408 C CA . THR A 1 177 ? -16.163 -9.377 1.311 1.00 97.69 177 THR A CA 1
ATOM 1409 C C . THR A 1 177 ? -15.598 -9.527 2.718 1.00 97.69 177 THR A C 1
ATOM 1411 O O . THR A 1 177 ? -16.277 -10.059 3.589 1.00 97.69 177 THR A O 1
ATOM 1414 N N . ASN A 1 178 ? -14.401 -9.002 2.984 1.00 97.06 178 ASN A N 1
ATOM 1415 C CA . ASN A 1 178 ? -13.834 -9.013 4.331 1.00 97.06 178 ASN A CA 1
ATOM 1416 C C . ASN A 1 178 ? -14.673 -8.235 5.348 1.00 97.06 178 ASN A C 1
ATOM 1418 O O . ASN A 1 178 ? -14.906 -8.719 6.457 1.00 97.06 178 ASN A O 1
ATOM 1422 N N . TYR A 1 179 ? -15.145 -7.049 4.963 1.00 96.88 179 TYR A N 1
ATOM 1423 C CA . TYR A 1 179 ? -16.045 -6.259 5.793 1.00 96.88 179 TYR A CA 1
ATOM 1424 C C . TYR A 1 179 ? -17.373 -6.991 6.045 1.00 96.88 179 TYR A C 1
ATOM 1426 O O . TYR A 1 179 ? -17.885 -7.003 7.163 1.00 96.88 179 TYR A O 1
ATOM 1434 N N . ALA A 1 180 ? -17.916 -7.658 5.026 1.00 97.75 180 ALA A N 1
ATOM 1435 C CA . ALA A 1 180 ? -19.122 -8.462 5.158 1.00 97.75 180 ALA A CA 1
ATOM 1436 C C . ALA A 1 180 ? -18.909 -9.664 6.091 1.00 97.75 180 ALA A C 1
ATOM 1438 O O . ALA A 1 180 ? -19.765 -9.919 6.931 1.00 97.75 180 ALA A O 1
ATOM 1439 N N . ILE A 1 181 ? -17.762 -10.355 6.011 1.00 96.62 181 ILE A N 1
ATOM 1440 C CA . ILE A 1 181 ? -17.403 -11.460 6.916 1.00 96.62 181 ILE A CA 1
ATOM 1441 C C . ILE A 1 181 ? -17.471 -10.988 8.370 1.00 96.62 181 ILE A C 1
ATOM 1443 O O . ILE A 1 181 ? -18.205 -11.565 9.170 1.00 96.62 181 ILE A O 1
ATOM 1447 N N . VAL A 1 182 ? -16.759 -9.915 8.724 1.00 96.38 182 VAL A N 1
ATOM 1448 C CA . VAL A 1 182 ? -16.719 -9.466 10.123 1.00 96.38 182 VAL A CA 1
ATOM 1449 C C . VAL A 1 182 ? -18.083 -8.961 10.609 1.00 96.38 182 VAL A C 1
ATOM 1451 O O . VAL A 1 182 ? -18.462 -9.219 11.751 1.00 96.38 182 VAL A O 1
ATOM 1454 N N . LYS A 1 183 ? -18.870 -8.305 9.746 1.00 96.75 183 LYS A N 1
ATOM 1455 C CA . LYS A 1 183 ? -20.227 -7.859 10.093 1.00 96.75 183 LYS A CA 1
ATOM 1456 C C . LYS A 1 183 ? -21.227 -9.001 10.230 1.00 96.75 183 LYS A C 1
ATOM 1458 O O . LYS A 1 183 ? -22.109 -8.908 11.076 1.00 96.75 183 LYS A O 1
ATOM 1463 N N . TYR A 1 184 ? -21.081 -10.059 9.440 1.00 97.06 184 TYR A N 1
ATOM 1464 C CA . TYR A 1 184 ? -21.958 -11.222 9.490 1.00 97.06 184 TYR A CA 1
ATOM 1465 C C . TYR A 1 184 ? -21.671 -12.111 10.707 1.00 97.06 184 TYR A C 1
ATOM 1467 O O . TYR A 1 184 ? -22.592 -12.477 11.430 1.00 97.06 184 TYR A O 1
ATOM 1475 N N . PHE A 1 185 ? -20.401 -12.445 10.960 1.00 95.69 185 PHE A N 1
ATOM 1476 C CA . PHE A 1 185 ? -20.034 -13.325 12.076 1.00 95.69 185 PHE A CA 1
ATOM 1477 C C . PHE A 1 185 ? -19.973 -12.592 13.430 1.00 95.69 185 PHE A C 1
ATOM 1479 O O . PHE A 1 185 ? -20.189 -13.217 14.470 1.00 95.69 185 PHE A O 1
ATOM 1486 N N . GLY A 1 186 ? -19.727 -11.276 13.442 1.00 93.25 186 GLY A N 1
ATOM 1487 C CA . GLY A 1 186 ? -19.797 -10.435 14.641 1.00 93.25 186 GLY A CA 1
ATOM 1488 C C . GLY A 1 186 ? -18.930 -10.957 15.802 1.00 93.25 186 GLY A C 1
ATOM 1489 O O . GLY A 1 186 ? -17.747 -11.234 15.585 1.00 93.25 186 GLY A O 1
ATOM 1490 N N . PRO A 1 187 ? -19.483 -11.125 17.023 1.00 94.31 187 PRO A N 1
ATOM 1491 C CA . PRO A 1 187 ? -18.748 -11.618 18.195 1.00 94.31 187 PRO A CA 1
ATOM 1492 C C . PRO A 1 187 ? -18.518 -13.140 18.185 1.00 94.31 187 PRO A C 1
ATOM 1494 O O . PRO A 1 187 ? -18.026 -13.703 19.163 1.00 94.31 187 PRO A O 1
ATOM 1497 N N . SER A 1 188 ? -18.905 -13.849 17.120 1.00 95.75 188 SER A N 1
ATOM 1498 C CA . SER A 1 188 ? -18.698 -15.293 17.028 1.00 95.75 188 SER A CA 1
ATOM 1499 C C . SER A 1 188 ? -17.214 -15.643 17.055 1.00 95.75 188 SER A C 1
ATOM 1501 O O . SER A 1 188 ? -16.407 -15.045 16.343 1.00 95.75 188 SER A O 1
ATOM 1503 N N . LYS A 1 189 ? -16.856 -16.714 17.772 1.00 94.56 189 LYS A N 1
ATOM 1504 C CA . LYS A 1 189 ? -15.498 -17.282 17.745 1.00 94.56 189 LYS A CA 1
ATOM 1505 C C . LYS A 1 189 ? -15.059 -17.713 16.341 1.00 94.56 189 LYS A C 1
ATOM 1507 O O . LYS A 1 189 ? -13.871 -17.918 16.133 1.00 94.56 189 LYS A O 1
ATOM 1512 N N . ALA A 1 190 ? -15.985 -17.847 15.386 1.00 96.25 190 ALA A N 1
ATOM 1513 C CA . ALA A 1 190 ? -15.673 -18.106 13.983 1.00 96.25 190 ALA A CA 1
ATOM 1514 C C . ALA A 1 190 ? -15.058 -16.891 13.262 1.00 96.25 190 ALA A C 1
ATOM 1516 O O . ALA A 1 190 ? -14.322 -17.086 12.296 1.00 96.25 190 ALA A O 1
ATOM 1517 N N . THR A 1 191 ? -15.311 -15.656 13.718 1.00 95.62 191 THR A N 1
ATOM 1518 C CA . THR A 1 191 ? -14.879 -14.419 13.041 1.00 95.62 191 THR A CA 1
ATOM 1519 C C . THR A 1 191 ? -13.372 -14.388 12.752 1.00 95.62 191 THR A C 1
ATOM 1521 O O . THR A 1 191 ? -13.014 -14.151 11.591 1.00 95.62 191 THR A O 1
ATOM 1524 N N . PRO A 1 192 ? -12.473 -14.689 13.717 1.00 96.19 192 PRO A N 1
ATOM 1525 C CA . PRO A 1 192 ? -11.038 -14.757 13.446 1.00 96.19 192 PRO A CA 1
ATOM 1526 C C . PRO A 1 192 ? -10.674 -15.834 12.422 1.00 96.19 192 PRO A C 1
ATOM 1528 O O . PRO A 1 192 ? -9.938 -15.553 11.478 1.00 96.19 192 PRO A O 1
ATOM 1531 N N . PHE A 1 193 ? -11.211 -17.051 12.566 1.00 97.44 193 PHE A N 1
ATOM 1532 C CA . PHE A 1 193 ? -10.868 -18.176 11.690 1.00 97.44 193 PHE A CA 1
ATOM 1533 C C . PHE A 1 193 ? -11.312 -17.939 10.249 1.00 97.44 193 PHE A C 1
ATOM 1535 O O . PHE A 1 193 ? -10.537 -18.183 9.327 1.00 97.44 193 PHE A O 1
ATOM 1542 N N . VAL A 1 194 ? -12.528 -17.427 10.044 1.00 97.44 194 VAL A N 1
ATOM 1543 C CA . VAL A 1 194 ? -13.038 -17.126 8.702 1.00 97.44 194 VAL A CA 1
ATOM 1544 C C . VAL A 1 194 ? -12.283 -15.946 8.093 1.00 97.44 194 VAL A C 1
ATOM 1546 O O . VAL A 1 194 ? -11.903 -16.020 6.927 1.00 97.44 194 VAL A O 1
ATOM 1549 N N . SER A 1 195 ? -11.994 -14.895 8.871 1.00 96.44 195 SER A N 1
ATOM 1550 C CA . SER A 1 195 ? -11.217 -13.742 8.390 1.00 96.44 195 SER A CA 1
ATOM 1551 C C . SER A 1 195 ? -9.811 -14.155 7.950 1.00 96.44 195 SER A C 1
ATOM 1553 O O . SER A 1 195 ? -9.398 -13.848 6.833 1.00 96.44 195 SER A O 1
ATOM 1555 N N . TRP A 1 196 ? -9.076 -14.889 8.788 1.00 97.44 196 TRP A N 1
ATOM 1556 C CA . TRP A 1 196 ? -7.742 -15.378 8.438 1.00 97.44 196 TRP A CA 1
ATOM 1557 C C . TRP A 1 196 ? -7.784 -16.375 7.284 1.00 97.44 196 TRP A C 1
ATOM 1559 O O . TRP A 1 196 ? -7.033 -16.222 6.324 1.00 97.44 196 TRP A O 1
ATOM 1569 N N . GLY A 1 197 ? -8.681 -17.361 7.346 1.00 97.56 197 GLY A N 1
ATOM 1570 C CA . GLY A 1 197 ? -8.819 -18.389 6.318 1.00 97.56 197 GLY A CA 1
ATOM 1571 C C . GLY A 1 197 ? -9.107 -17.790 4.943 1.00 97.56 197 GLY A C 1
ATOM 1572 O O . GLY A 1 197 ? -8.403 -18.098 3.985 1.00 97.56 197 GLY A O 1
ATOM 1573 N N . PHE A 1 198 ? -10.074 -16.872 4.856 1.00 97.44 198 PHE A N 1
ATOM 1574 C CA . PHE A 1 198 ? -10.399 -16.169 3.616 1.00 97.44 198 PHE A CA 1
ATOM 1575 C C . PHE A 1 198 ? -9.188 -15.414 3.052 1.00 97.44 198 PHE A C 1
ATOM 1577 O O . PHE A 1 198 ? -8.831 -15.600 1.889 1.00 97.44 198 PHE A O 1
ATOM 1584 N N . ASN A 1 199 ? -8.521 -14.595 3.870 1.00 96.81 199 ASN A N 1
ATOM 1585 C CA . ASN A 1 199 ? -7.395 -13.785 3.404 1.00 96.81 199 ASN A CA 1
ATOM 1586 C C . ASN A 1 199 ? -6.172 -14.625 3.019 1.00 96.81 199 ASN A C 1
ATOM 1588 O O . ASN A 1 199 ? -5.517 -14.303 2.031 1.00 96.81 199 ASN A O 1
ATOM 1592 N N . LEU A 1 200 ? -5.876 -15.706 3.746 1.00 96.12 200 LEU A N 1
ATOM 1593 C CA . LEU A 1 200 ? -4.786 -16.621 3.399 1.00 96.12 200 LEU A CA 1
ATOM 1594 C C . LEU A 1 200 ? -5.064 -17.339 2.079 1.00 96.12 200 LEU A C 1
ATOM 1596 O O . LEU A 1 200 ? -4.198 -17.369 1.208 1.00 96.12 200 LEU A O 1
ATOM 1600 N N . VAL A 1 201 ? -6.280 -17.861 1.895 1.00 96.69 201 VAL A N 1
ATOM 1601 C CA . VAL A 1 201 ? -6.685 -18.499 0.634 1.00 96.69 201 VAL A CA 1
ATOM 1602 C C . VAL A 1 201 ? -6.542 -17.518 -0.525 1.00 96.69 201 VAL A C 1
ATOM 1604 O O . VAL A 1 201 ? -5.903 -17.843 -1.525 1.00 96.69 201 VAL A O 1
ATOM 1607 N N . PHE A 1 202 ? -7.063 -16.297 -0.388 1.00 95.25 202 PHE A N 1
ATOM 1608 C CA . PHE A 1 202 ? -6.951 -15.302 -1.450 1.00 95.25 202 PHE A CA 1
ATOM 1609 C C . PHE A 1 202 ? -5.525 -14.799 -1.665 1.00 95.25 202 PHE A C 1
ATOM 1611 O O . PHE A 1 202 ? -5.176 -14.517 -2.805 1.00 95.25 202 PHE A O 1
ATOM 1618 N N . LEU A 1 203 ? -4.669 -14.753 -0.642 1.00 94.38 203 LEU A N 1
ATOM 1619 C CA . LEU A 1 203 ? -3.245 -14.464 -0.829 1.00 94.38 203 LEU A CA 1
ATOM 1620 C C . LEU A 1 203 ? -2.602 -15.491 -1.771 1.00 94.38 203 LEU A C 1
ATOM 1622 O O . LEU A 1 203 ? -1.957 -15.105 -2.747 1.00 94.38 203 LEU A O 1
ATOM 1626 N N . PHE A 1 204 ? -2.840 -16.786 -1.543 1.00 95.19 204 PHE A N 1
ATOM 1627 C CA . PHE A 1 204 ? -2.317 -17.837 -2.420 1.00 95.19 204 PHE A CA 1
ATOM 1628 C C . PHE A 1 204 ? -2.954 -17.815 -3.810 1.00 95.19 204 PHE A C 1
ATOM 1630 O O . PHE A 1 204 ? -2.240 -17.913 -4.806 1.00 95.19 204 PHE A O 1
ATOM 1637 N N . LEU A 1 205 ? -4.277 -17.655 -3.905 1.00 95.69 205 LEU A N 1
ATOM 1638 C CA . LEU A 1 205 ? -4.969 -17.611 -5.196 1.00 95.69 205 LEU A CA 1
ATOM 1639 C C . LEU A 1 205 ? -4.532 -16.410 -6.039 1.00 95.69 205 LEU A C 1
ATOM 1641 O O . LEU A 1 205 ? -4.353 -16.551 -7.250 1.00 95.69 205 LEU A O 1
ATOM 1645 N N . ASN A 1 206 ? -4.330 -15.249 -5.417 1.00 95.25 206 ASN A N 1
ATOM 1646 C CA . ASN A 1 206 ? -3.874 -14.050 -6.108 1.00 95.25 206 ASN A CA 1
ATOM 1647 C C . ASN A 1 206 ? -2.459 -14.242 -6.673 1.00 95.25 206 ASN A C 1
ATOM 1649 O O . ASN A 1 206 ? -2.222 -13.881 -7.827 1.00 95.25 206 ASN A O 1
ATOM 1653 N N . GLU A 1 207 ? -1.544 -14.845 -5.904 1.00 92.31 207 GLU A N 1
ATOM 1654 C CA . GLU A 1 207 ? -0.181 -15.137 -6.367 1.00 92.31 207 GLU A CA 1
ATOM 1655 C C . GLU A 1 207 ? -0.182 -16.202 -7.474 1.00 92.31 207 GLU A C 1
ATOM 1657 O O . G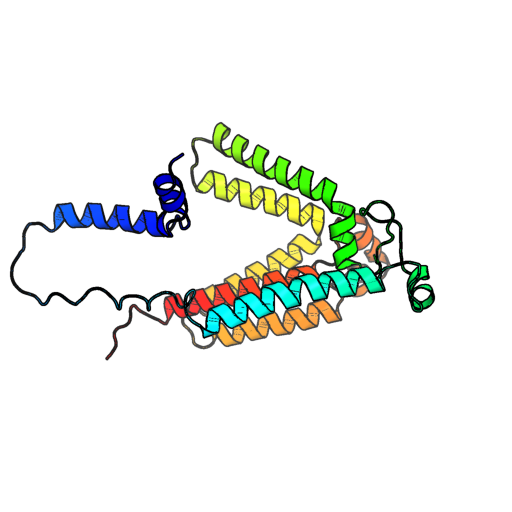LU A 1 207 ? 0.412 -15.999 -8.536 1.00 92.31 207 GLU A O 1
ATOM 1662 N N . TRP A 1 208 ? -0.916 -17.302 -7.275 1.00 94.06 208 TRP A N 1
ATOM 1663 C CA . TRP A 1 208 ? -1.015 -18.400 -8.241 1.00 94.06 208 TRP A CA 1
ATOM 1664 C C . TRP A 1 208 ? -1.540 -17.923 -9.600 1.00 94.06 208 TRP A C 1
ATOM 1666 O O . TRP A 1 208 ? -0.989 -18.249 -10.656 1.00 94.06 208 TRP A O 1
ATOM 1676 N N . ASN A 1 209 ? -2.568 -17.073 -9.576 1.00 93.19 209 ASN A N 1
ATOM 1677 C CA . ASN A 1 209 ? -3.194 -16.525 -10.776 1.00 93.19 209 ASN A CA 1
ATOM 1678 C C . ASN A 1 209 ? -2.564 -15.210 -11.257 1.00 93.19 209 ASN A C 1
ATOM 1680 O O . ASN A 1 209 ? -3.073 -14.618 -12.211 1.00 93.19 209 ASN A O 1
ATOM 1684 N N . ARG A 1 210 ? -1.465 -14.748 -10.637 1.00 90.56 210 ARG A N 1
ATOM 1685 C CA . ARG A 1 210 ? -0.771 -13.487 -10.968 1.00 90.56 210 ARG A CA 1
ATOM 1686 C C . ARG A 1 210 ? -1.739 -12.300 -11.097 1.00 90.56 210 ARG A C 1
ATOM 1688 O O . ARG A 1 210 ? -1.759 -11.615 -12.115 1.00 90.56 210 ARG A O 1
ATOM 1695 N N . GLY A 1 211 ? -2.615 -12.118 -10.110 1.00 90.81 211 GLY A N 1
ATOM 1696 C CA . GLY A 1 211 ? -3.570 -11.004 -10.092 1.00 90.81 211 GLY A CA 1
ATOM 1697 C C . GLY A 1 211 ? -4.737 -11.121 -11.083 1.00 90.81 211 GLY A C 1
ATOM 1698 O O . GLY A 1 211 ? -5.428 -10.126 -11.340 1.00 90.81 211 GLY A O 1
ATOM 1699 N N . TYR A 1 212 ? -5.003 -12.318 -11.619 1.00 93.69 212 TYR A N 1
ATOM 1700 C CA . TYR A 1 212 ? -6.141 -12.591 -12.507 1.00 93.69 212 TYR A CA 1
ATOM 1701 C C . TYR A 1 212 ? -6.107 -11.745 -13.790 1.00 93.69 212 TYR A C 1
ATOM 1703 O O . TYR A 1 212 ? -7.058 -11.015 -14.089 1.00 93.69 212 TYR A O 1
ATOM 1711 N N . MET A 1 213 ? -4.988 -11.784 -14.517 1.00 92.19 213 MET A N 1
ATOM 1712 C CA . MET A 1 213 ? -4.879 -11.133 -15.830 1.00 92.19 213 MET A CA 1
ATOM 1713 C C . MET A 1 213 ? -5.884 -11.760 -16.805 1.00 92.19 213 MET A C 1
ATOM 1715 O O . MET A 1 213 ? -5.967 -12.988 -16.909 1.00 92.19 213 MET A O 1
ATOM 1719 N N . PHE A 1 214 ? -6.648 -10.931 -17.514 1.00 92.56 214 PHE A N 1
ATOM 1720 C CA . PHE A 1 214 ? -7.720 -11.369 -18.411 1.00 92.56 214 PHE A CA 1
ATOM 1721 C C . PHE A 1 214 ? -7.198 -12.273 -19.528 1.00 92.56 214 PHE A C 1
ATOM 1723 O O . PHE A 1 214 ? -7.782 -13.327 -19.772 1.00 92.56 214 PHE A O 1
ATOM 1730 N N . GLY A 1 215 ? -6.051 -11.930 -20.122 1.00 92.31 215 GLY A N 1
ATOM 1731 C CA . GLY A 1 215 ? -5.411 -12.734 -21.165 1.00 92.31 215 GLY A CA 1
ATOM 1732 C C . GLY A 1 215 ? -5.043 -14.153 -20.716 1.00 92.31 215 GLY A C 1
ATOM 1733 O O . GLY A 1 215 ? -4.983 -15.080 -21.518 1.00 92.31 215 GLY A O 1
ATOM 1734 N N . ARG A 1 216 ? -4.813 -14.342 -19.412 1.00 90.81 216 ARG A N 1
ATOM 1735 C CA . ARG A 1 216 ? -4.473 -15.645 -18.831 1.00 90.81 216 ARG A CA 1
ATOM 1736 C C . ARG A 1 216 ? -5.703 -16.435 -18.401 1.00 90.81 216 ARG A C 1
ATOM 1738 O O . ARG A 1 216 ? -5.690 -17.656 -18.497 1.00 90.81 216 ARG A O 1
ATOM 1745 N N . MET A 1 217 ? -6.730 -15.754 -17.897 1.00 93.31 217 MET A N 1
ATOM 1746 C CA . MET A 1 217 ? -7.945 -16.408 -17.405 1.00 93.31 217 MET A CA 1
ATOM 1747 C C . MET A 1 217 ? -8.912 -16.795 -18.518 1.00 93.31 217 MET A C 1
ATOM 1749 O O . MET A 1 217 ? -9.553 -17.836 -18.420 1.00 93.31 217 MET A O 1
ATOM 1753 N N . PHE A 1 218 ? -9.030 -15.955 -19.547 1.00 94.25 218 PHE A N 1
ATOM 1754 C CA . PHE A 1 218 ? -10.062 -16.093 -20.573 1.00 94.25 218 PHE A CA 1
ATOM 1755 C C . PHE A 1 218 ? -9.506 -16.349 -21.976 1.00 94.25 218 PHE A C 1
ATOM 1757 O O . PHE A 1 218 ? -10.291 -16.626 -22.870 1.00 94.25 218 PHE A O 1
ATOM 1764 N N . GLY A 1 219 ? -8.183 -16.291 -22.162 1.00 93.75 219 GLY A N 1
ATOM 1765 C CA . GLY A 1 219 ? -7.516 -16.509 -23.449 1.00 93.75 219 GLY A CA 1
ATOM 1766 C C . GLY A 1 219 ? -6.760 -15.266 -23.945 1.00 93.75 219 GLY A C 1
ATOM 1767 O O . GLY A 1 219 ? -7.117 -14.144 -23.567 1.00 93.75 219 GLY A O 1
ATOM 1768 N N . PRO A 1 220 ? -5.700 -15.421 -24.770 1.00 94.12 220 PRO A N 1
ATOM 1769 C CA . PRO A 1 220 ? -4.853 -14.313 -25.230 1.00 94.12 220 PRO A CA 1
ATOM 1770 C C . PRO A 1 220 ? -5.614 -13.159 -25.898 1.00 94.12 220 PRO A C 1
ATOM 1772 O O . PRO A 1 220 ? -5.201 -12.004 -25.801 1.00 94.12 220 PRO A O 1
ATOM 1775 N N . GLU A 1 221 ? -6.750 -13.452 -26.527 1.00 95.12 221 GLU A N 1
ATOM 1776 C CA . GLU A 1 221 ? -7.669 -12.503 -27.152 1.00 95.12 221 GLU A CA 1
ATOM 1777 C C . GLU A 1 221 ? -8.277 -11.488 -26.175 1.00 95.12 221 GLU A C 1
ATOM 1779 O O . GLU A 1 221 ? -8.776 -10.460 -26.619 1.00 95.12 221 GLU A O 1
ATOM 1784 N N . TYR A 1 222 ? -8.199 -11.722 -24.861 1.00 93.62 222 TYR A N 1
ATOM 1785 C CA . TYR A 1 222 ? -8.602 -10.769 -23.821 1.00 93.62 222 TYR A CA 1
ATOM 1786 C C . TYR A 1 222 ? -7.422 -9.993 -23.219 1.00 93.62 222 TYR A C 1
ATOM 1788 O O . TYR A 1 222 ? -7.630 -9.084 -22.414 1.00 93.62 222 TYR A O 1
ATOM 1796 N N . GLY A 1 223 ? -6.181 -10.287 -23.628 1.00 93.12 223 GLY A N 1
ATOM 1797 C CA . GLY A 1 223 ? -4.976 -9.622 -23.116 1.00 93.12 223 GLY A CA 1
ATOM 1798 C C . GLY A 1 223 ? -4.936 -8.114 -23.390 1.00 93.12 223 GLY A C 1
ATOM 1799 O O . GLY A 1 223 ? -4.308 -7.361 -22.646 1.00 93.12 223 GLY A O 1
ATOM 1800 N N . TRP A 1 224 ? -5.674 -7.639 -24.399 1.00 94.75 224 TRP A N 1
ATOM 1801 C CA . TRP A 1 224 ? -5.817 -6.205 -24.668 1.00 94.75 224 TRP A CA 1
ATOM 1802 C C . TRP A 1 224 ? -6.466 -5.445 -23.502 1.00 94.75 224 TRP A C 1
ATOM 1804 O O . TRP A 1 224 ? -6.180 -4.261 -23.331 1.00 94.75 224 TRP A O 1
ATOM 1814 N N . ILE A 1 225 ? -7.304 -6.102 -22.685 1.00 94.44 225 ILE A N 1
ATOM 1815 C CA . ILE A 1 225 ? -7.909 -5.495 -21.491 1.00 94.44 225 ILE A CA 1
ATOM 1816 C C . ILE A 1 225 ? -6.816 -5.193 -20.470 1.00 94.44 225 ILE A C 1
ATOM 1818 O O . ILE A 1 225 ? -6.768 -4.087 -19.937 1.00 94.44 225 ILE A O 1
ATOM 1822 N N . ASP A 1 226 ? -5.905 -6.140 -20.246 1.00 92.12 226 ASP A N 1
ATOM 1823 C CA . ASP A 1 226 ? -4.779 -5.952 -19.333 1.00 92.12 226 ASP A CA 1
ATOM 1824 C C . ASP A 1 226 ? -3.848 -4.839 -19.835 1.00 92.12 226 ASP A C 1
ATOM 1826 O O . ASP A 1 226 ? -3.417 -3.993 -19.054 1.00 92.12 226 ASP A O 1
ATOM 1830 N N . SER A 1 227 ? -3.576 -4.788 -21.145 1.00 90.88 227 SER A N 1
ATOM 1831 C CA . SER A 1 227 ? -2.713 -3.753 -21.734 1.00 90.88 227 SER A CA 1
ATOM 1832 C C . SER A 1 227 ? -3.340 -2.356 -21.724 1.00 90.88 227 SER A C 1
ATOM 1834 O O . SER A 1 227 ? -2.638 -1.374 -21.500 1.00 90.88 227 SER A O 1
ATOM 1836 N N . LYS A 1 228 ? -4.650 -2.243 -21.975 1.00 94.25 228 LYS A N 1
ATOM 1837 C CA . LYS A 1 228 ? -5.343 -0.950 -22.107 1.00 94.25 228 LYS A CA 1
ATOM 1838 C C . LYS A 1 228 ? -5.890 -0.421 -20.782 1.00 94.25 228 LYS A C 1
ATOM 1840 O O . LYS A 1 228 ? -5.919 0.788 -20.574 1.00 94.25 228 LYS A O 1
ATOM 1845 N N . TYR A 1 229 ? -6.334 -1.313 -19.899 1.00 94.06 229 TYR A N 1
ATOM 1846 C CA . TYR A 1 229 ? -7.037 -0.982 -18.657 1.00 94.06 229 TYR A CA 1
ATOM 1847 C C . TYR A 1 229 ? -6.350 -1.538 -17.402 1.00 94.06 229 TYR A C 1
ATOM 1849 O O . TYR A 1 229 ? -6.972 -1.565 -16.343 1.00 94.06 229 TYR A O 1
ATOM 1857 N N . GLY A 1 230 ? -5.086 -1.966 -17.477 1.00 90.69 230 GLY A N 1
ATOM 1858 C CA . GLY A 1 230 ? -4.317 -2.447 -16.319 1.00 90.69 230 GLY A CA 1
ATOM 1859 C C . GLY A 1 230 ? -3.844 -1.354 -15.351 1.00 90.69 230 GLY A C 1
ATOM 1860 O O . GLY A 1 230 ? -3.389 -1.668 -14.254 1.00 90.69 230 GLY A O 1
ATOM 1861 N N . GLY A 1 231 ? -3.965 -0.078 -15.726 1.00 91.56 231 GLY A N 1
ATOM 1862 C CA . GLY A 1 231 ? -3.435 1.046 -14.949 1.00 91.56 231 GLY A CA 1
ATOM 1863 C C . GLY A 1 231 ? -1.906 1.153 -15.011 1.00 91.56 231 GLY A C 1
ATOM 1864 O O . GLY A 1 231 ? -1.238 0.424 -15.743 1.00 91.56 231 GLY A O 1
ATOM 1865 N N . ILE A 1 232 ? -1.346 2.090 -14.243 1.00 88.81 232 ILE A N 1
ATOM 1866 C CA . ILE A 1 232 ? 0.108 2.345 -14.181 1.00 88.81 232 ILE A CA 1
ATOM 1867 C C . ILE A 1 232 ? 0.861 1.170 -13.525 1.00 88.81 232 ILE A C 1
ATOM 1869 O O . ILE A 1 232 ? 2.004 0.871 -13.864 1.00 88.81 232 ILE A O 1
ATOM 1873 N N . MET A 1 233 ? 0.216 0.503 -12.571 1.00 88.12 233 MET A N 1
ATOM 1874 C CA . MET A 1 233 ? 0.751 -0.568 -11.736 1.00 88.12 233 MET A CA 1
ATOM 1875 C C . MET A 1 233 ? -0.202 -1.777 -11.766 1.00 88.12 233 MET A C 1
ATOM 1877 O O . MET A 1 233 ? -0.951 -2.006 -10.809 1.00 88.12 233 MET A O 1
ATOM 1881 N N . PRO A 1 234 ? -0.162 -2.591 -12.839 1.00 86.44 234 PRO A N 1
ATOM 1882 C CA . PRO A 1 234 ? -1.114 -3.684 -13.054 1.00 86.44 234 PRO A CA 1
ATOM 1883 C C . PRO A 1 234 ? -0.991 -4.830 -12.041 1.00 86.44 234 PRO A C 1
ATOM 1885 O O . PRO A 1 234 ? -1.947 -5.578 -11.850 1.00 86.44 234 PRO A O 1
ATOM 1888 N N . ARG A 1 235 ? 0.153 -4.943 -11.350 1.00 89.62 235 ARG A N 1
ATOM 1889 C CA . ARG A 1 235 ? 0.410 -5.923 -10.277 1.00 89.62 235 ARG A CA 1
ATOM 1890 C C . ARG A 1 235 ? -0.204 -5.482 -8.948 1.00 89.62 235 ARG A C 1
ATOM 1892 O O . ARG A 1 235 ? 0.493 -5.173 -7.974 1.00 89.62 235 ARG A O 1
ATOM 1899 N N . TRP A 1 236 ? -1.525 -5.374 -8.933 1.00 93.19 236 TRP A N 1
ATOM 1900 C CA . TRP A 1 236 ? -2.298 -4.958 -7.765 1.00 93.19 236 TRP A CA 1
ATOM 1901 C C . TRP A 1 236 ? -2.165 -5.959 -6.606 1.00 93.19 236 TRP A C 1
ATOM 1903 O O . TRP A 1 236 ? -2.153 -5.549 -5.448 1.00 93.19 236 TRP A O 1
ATOM 1913 N N . GLU A 1 237 ? -1.999 -7.250 -6.903 1.00 93.88 237 GLU A N 1
ATOM 1914 C CA . GLU A 1 237 ? -1.945 -8.343 -5.930 1.00 93.88 237 GLU A CA 1
ATOM 1915 C C . GLU A 1 237 ? -0.775 -8.212 -4.951 1.00 93.88 237 GLU A C 1
ATOM 1917 O O . GLU A 1 237 ? -0.931 -8.463 -3.758 1.00 93.88 237 GLU A O 1
ATOM 1922 N N . VAL A 1 238 ? 0.373 -7.722 -5.428 1.00 90.38 238 VAL A N 1
ATOM 1923 C CA . VAL A 1 238 ? 1.567 -7.517 -4.596 1.00 90.38 238 VAL A CA 1
ATOM 1924 C C . VAL A 1 238 ? 1.318 -6.426 -3.553 1.00 90.38 238 VAL A C 1
ATOM 1926 O O . VAL A 1 238 ? 1.659 -6.579 -2.382 1.00 90.38 238 VAL A O 1
ATOM 1929 N N . HIS A 1 239 ? 0.685 -5.327 -3.966 1.00 89.06 239 HI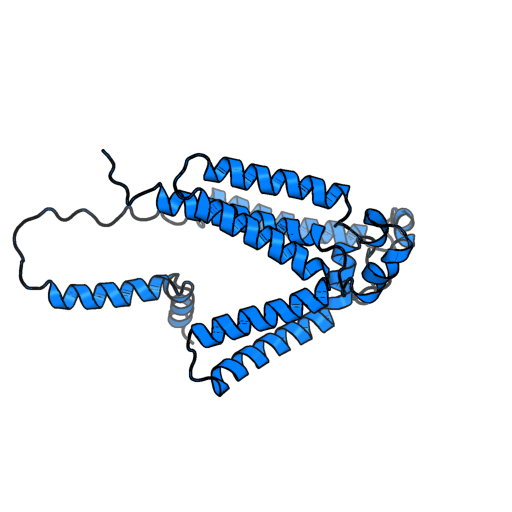S A N 1
ATOM 1930 C CA . HIS A 1 239 ? 0.364 -4.201 -3.088 1.00 89.06 239 HIS A CA 1
ATOM 1931 C C . HIS A 1 239 ? -0.777 -4.551 -2.1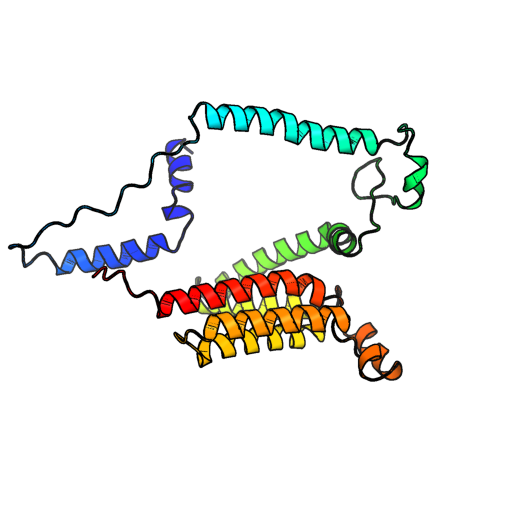32 1.00 89.06 239 HIS A C 1
ATOM 1933 O O . HIS A 1 239 ? -0.770 -4.144 -0.968 1.00 89.06 239 HIS A O 1
ATOM 1939 N N . PHE A 1 240 ? -1.731 -5.353 -2.609 1.00 92.94 240 PHE A N 1
ATOM 1940 C CA . PHE A 1 240 ? -2.866 -5.806 -1.822 1.00 92.94 240 PHE A CA 1
ATOM 1941 C C . PHE A 1 240 ? -2.448 -6.631 -0.602 1.00 92.94 240 PHE A C 1
ATOM 1943 O O . PHE A 1 240 ? -3.150 -6.577 0.398 1.00 92.94 240 PHE A O 1
ATOM 1950 N N . ASN A 1 241 ? -1.291 -7.302 -0.608 1.00 93.62 241 ASN A N 1
ATOM 1951 C CA . ASN A 1 241 ? -0.787 -8.016 0.571 1.00 93.62 241 ASN A CA 1
ATOM 1952 C C . ASN A 1 241 ? -0.688 -7.113 1.815 1.00 93.62 241 ASN A C 1
ATOM 1954 O O . ASN A 1 241 ? -1.077 -7.521 2.907 1.00 93.62 241 ASN A O 1
ATOM 1958 N N . PHE A 1 242 ? -0.252 -5.858 1.660 1.00 92.00 242 PHE A N 1
ATOM 1959 C CA . PHE A 1 242 ? -0.223 -4.901 2.774 1.00 92.00 242 PHE A CA 1
ATOM 1960 C C . PHE A 1 242 ? -1.628 -4.475 3.208 1.00 92.00 242 PHE A C 1
ATOM 1962 O O . PHE A 1 242 ? -1.897 -4.328 4.401 1.00 92.00 242 PHE A O 1
ATOM 1969 N N . THR A 1 243 ? -2.536 -4.289 2.250 1.00 94.00 243 THR A N 1
ATOM 1970 C CA . THR A 1 243 ? -3.943 -3.970 2.525 1.00 94.00 243 THR A CA 1
ATOM 1971 C C . THR A 1 243 ? -4.638 -5.117 3.250 1.00 94.00 243 THR A C 1
ATOM 1973 O O . THR A 1 243 ? -5.350 -4.879 4.218 1.00 94.00 243 THR A O 1
ATOM 1976 N N . MET A 1 244 ? -4.378 -6.357 2.848 1.00 94.62 244 MET A N 1
ATOM 1977 C CA . MET A 1 244 ? -4.893 -7.565 3.478 1.00 94.62 244 MET A CA 1
ATOM 1978 C C . MET A 1 244 ? -4.501 -7.626 4.957 1.00 94.62 244 MET A C 1
ATOM 1980 O O . MET A 1 244 ? -5.371 -7.818 5.802 1.00 94.62 244 MET A O 1
ATOM 1984 N N . LEU A 1 245 ? -3.234 -7.356 5.296 1.00 94.38 245 LEU A N 1
ATOM 1985 C CA . LEU A 1 245 ? -2.792 -7.318 6.695 1.00 94.38 245 LEU A CA 1
ATOM 1986 C C . LEU A 1 245 ? -3.553 -6.263 7.513 1.00 94.38 245 LEU A C 1
ATOM 1988 O O . LEU A 1 245 ? -3.936 -6.520 8.653 1.00 94.38 245 LEU A O 1
ATOM 1992 N N . ARG A 1 246 ? -3.825 -5.091 6.924 1.00 95.12 246 ARG A N 1
ATOM 1993 C CA . ARG A 1 246 ? -4.636 -4.041 7.568 1.00 95.12 246 ARG A CA 1
ATOM 1994 C C . ARG A 1 246 ? -6.090 -4.464 7.749 1.00 95.12 246 ARG A C 1
ATOM 1996 O O . ARG A 1 246 ? -6.677 -4.165 8.781 1.00 95.12 246 ARG A O 1
ATOM 2003 N N . ILE A 1 247 ? -6.656 -5.158 6.766 1.00 95.50 247 ILE A N 1
ATOM 2004 C CA . ILE A 1 247 ? -8.019 -5.684 6.830 1.00 95.50 247 ILE A CA 1
ATOM 2005 C C . ILE A 1 247 ? -8.134 -6.748 7.928 1.00 95.50 247 ILE A C 1
ATOM 2007 O O . ILE A 1 247 ? -9.072 -6.698 8.717 1.00 95.50 247 ILE A O 1
ATOM 2011 N N . ILE A 1 248 ? -7.169 -7.669 8.028 1.00 95.50 248 ILE A N 1
ATOM 2012 C CA . ILE A 1 248 ? -7.129 -8.649 9.120 1.00 95.50 248 ILE A CA 1
ATOM 2013 C C . ILE A 1 248 ? -7.041 -7.931 10.467 1.00 95.50 248 ILE A C 1
ATOM 2015 O O . ILE A 1 248 ? -7.827 -8.247 11.354 1.00 95.50 248 ILE A O 1
ATOM 2019 N N . SER A 1 249 ? -6.134 -6.957 10.614 1.00 95.88 249 SER A N 1
ATOM 2020 C CA . SER A 1 249 ? -6.018 -6.164 11.847 1.00 95.88 249 SER A CA 1
ATOM 2021 C C . SER A 1 249 ? -7.357 -5.533 12.221 1.00 95.88 249 SER A C 1
ATOM 2023 O O . SER A 1 249 ? -7.828 -5.731 13.333 1.00 95.88 249 SER A O 1
ATOM 2025 N N . PHE A 1 250 ? -8.019 -4.869 11.269 1.00 95.69 250 PHE A N 1
ATOM 2026 C CA . PHE A 1 250 ? -9.338 -4.277 11.483 1.00 95.69 250 PHE A CA 1
ATOM 2027 C C . PHE A 1 250 ? -10.385 -5.315 11.914 1.00 95.69 250 PHE A C 1
ATOM 2029 O O . PHE A 1 250 ? -11.130 -5.071 12.860 1.00 95.69 250 PHE A O 1
ATOM 2036 N N . ASN A 1 251 ? -10.443 -6.476 11.255 1.00 95.81 251 ASN A N 1
ATOM 2037 C CA . ASN A 1 251 ? -11.400 -7.527 11.601 1.00 95.81 251 ASN A CA 1
ATOM 2038 C C . ASN A 1 251 ? -11.163 -8.073 13.017 1.00 95.81 251 ASN A C 1
ATOM 2040 O O . ASN A 1 251 ? -12.128 -8.346 13.732 1.00 95.81 251 ASN A O 1
ATOM 2044 N N . MET A 1 252 ? -9.899 -8.224 13.423 1.00 95.38 252 MET A N 1
ATOM 2045 C CA . MET A 1 252 ? -9.532 -8.688 14.762 1.00 95.38 252 MET A CA 1
ATOM 2046 C C . MET A 1 252 ? -9.840 -7.643 15.833 1.00 95.38 252 MET A C 1
ATOM 2048 O O . MET A 1 252 ? -10.470 -7.980 16.832 1.00 95.38 252 MET A O 1
ATOM 2052 N N . ASP A 1 253 ? -9.481 -6.381 15.590 1.00 94.25 253 ASP A N 1
ATOM 2053 C CA . ASP A 1 253 ? -9.785 -5.269 16.493 1.00 94.25 253 ASP A CA 1
ATOM 2054 C C . ASP A 1 253 ? -11.299 -5.121 16.681 1.00 94.25 253 ASP A C 1
ATOM 2056 O O . ASP A 1 253 ? -11.782 -4.971 17.801 1.00 94.25 253 ASP A O 1
ATOM 2060 N N . TYR A 1 254 ? -12.071 -5.237 15.596 1.00 93.75 254 TYR A N 1
ATOM 2061 C CA . TYR A 1 254 ? -13.529 -5.202 15.654 1.00 93.75 254 TYR A CA 1
ATOM 2062 C C . TYR A 1 254 ? -14.110 -6.392 16.428 1.00 93.75 254 TYR A C 1
ATOM 2064 O O . TYR A 1 254 ? -15.013 -6.211 17.241 1.00 93.75 254 TYR A O 1
ATOM 2072 N N . TYR A 1 255 ? -13.603 -7.606 16.199 1.00 94.81 255 TYR A N 1
ATOM 2073 C CA . TYR A 1 255 ? -14.020 -8.791 16.949 1.00 94.81 255 TYR A CA 1
ATOM 2074 C C . TYR A 1 255 ? -13.772 -8.607 18.451 1.00 94.81 255 TYR A C 1
ATOM 2076 O O . TYR A 1 255 ? -14.695 -8.784 19.245 1.00 94.81 255 TYR A O 1
ATOM 2084 N N . TRP A 1 256 ? -12.568 -8.179 18.837 1.00 93.81 256 TRP A N 1
ATOM 2085 C CA . TRP A 1 256 ? -12.233 -7.937 20.239 1.00 93.81 256 TRP A CA 1
ATOM 2086 C C . TRP A 1 256 ? -13.047 -6.803 20.850 1.00 93.81 256 TRP A C 1
ATOM 2088 O O . TRP A 1 256 ? -13.483 -6.943 21.985 1.00 93.81 256 TRP A O 1
ATOM 2098 N N . ALA A 1 257 ? -13.343 -5.739 20.105 1.00 92.00 257 ALA A N 1
ATOM 2099 C CA . ALA A 1 257 ? -14.220 -4.673 20.586 1.00 92.00 257 ALA A CA 1
ATOM 2100 C C . ALA A 1 257 ? -15.646 -5.165 20.910 1.00 92.00 257 ALA A C 1
ATOM 2102 O O . ALA A 1 257 ? -16.335 -4.552 21.721 1.00 92.00 257 ALA A O 1
ATOM 2103 N N . LEU A 1 258 ? -16.102 -6.257 20.284 1.00 90.44 258 LEU A N 1
ATOM 2104 C CA . LEU A 1 258 ? -17.410 -6.858 20.557 1.00 90.44 258 LEU A CA 1
ATOM 2105 C C . LEU A 1 258 ? -17.376 -7.937 21.645 1.00 90.44 258 LEU A C 1
ATOM 2107 O O . LEU A 1 258 ? -18.377 -8.131 22.331 1.00 90.44 258 LEU A O 1
ATOM 2111 N N . THR A 1 259 ? -16.278 -8.687 21.769 1.00 90.62 259 THR A N 1
ATOM 2112 C CA . THR A 1 259 ? -16.182 -9.809 22.721 1.00 90.62 259 THR A CA 1
ATOM 2113 C C . THR A 1 259 ? -15.562 -9.429 24.052 1.00 90.62 259 THR A C 1
ATOM 2115 O O . THR A 1 259 ? -15.880 -10.036 25.073 1.00 90.62 259 THR A O 1
ATOM 2118 N N . THR A 1 260 ? -14.664 -8.453 24.042 1.00 82.12 260 THR A N 1
ATOM 2119 C CA . THR A 1 260 ? -14.051 -7.899 25.240 1.00 82.12 260 THR A CA 1
ATOM 2120 C C . THR A 1 260 ? -14.938 -6.737 25.669 1.00 82.12 260 THR A C 1
ATOM 2122 O O . THR A 1 260 ? -14.788 -5.611 25.200 1.00 82.12 260 THR A O 1
ATOM 2125 N N . GLY A 1 261 ? -15.944 -7.030 26.499 1.00 60.66 261 GLY A N 1
ATOM 2126 C CA . GLY A 1 261 ? -16.665 -5.981 27.222 1.00 60.66 261 GLY A CA 1
ATOM 2127 C C . GLY A 1 261 ? -15.702 -5.189 28.121 1.00 60.66 261 GLY A C 1
ATOM 2128 O O . GLY A 1 261 ? -14.582 -5.650 28.341 1.00 60.66 261 GLY A O 1
ATOM 2129 N N . PRO A 1 262 ? -16.099 -4.017 28.652 1.00 54.47 262 PRO A N 1
ATOM 2130 C CA . PRO A 1 262 ? -15.288 -3.327 29.651 1.00 54.47 262 PRO A CA 1
ATOM 2131 C C . PRO A 1 262 ? -15.033 -4.312 30.789 1.00 54.47 262 PRO A C 1
ATOM 2133 O O . PRO A 1 262 ? -15.998 -4.845 31.331 1.00 54.47 262 PRO A O 1
ATOM 2136 N N . ASP A 1 263 ? -13.763 -4.600 31.066 1.00 48.19 263 ASP A N 1
ATOM 2137 C CA . ASP A 1 263 ? -13.305 -5.658 31.966 1.00 48.19 263 ASP A CA 1
ATOM 2138 C C . ASP A 1 263 ? -14.148 -5.727 33.256 1.00 48.19 263 ASP A C 1
ATOM 2140 O O . ASP A 1 263 ? -13.922 -5.000 34.225 1.00 48.19 263 ASP A O 1
ATOM 2144 N N . LEU A 1 264 ? -15.149 -6.608 33.269 1.00 44.78 264 LEU A N 1
ATOM 2145 C CA . LEU A 1 264 ? -15.751 -7.126 34.488 1.00 44.78 264 LEU A CA 1
ATOM 2146 C C . LEU A 1 264 ? -14.984 -8.403 34.792 1.00 44.78 264 LEU A C 1
ATOM 2148 O O . LEU A 1 264 ? -15.419 -9.510 34.475 1.00 44.78 264 LEU A O 1
ATOM 2152 N N . GLU A 1 265 ? -13.785 -8.203 35.337 1.00 41.84 265 GLU A N 1
ATOM 2153 C CA . GLU A 1 265 ? -13.092 -9.232 36.098 1.00 41.84 265 GLU A CA 1
ATOM 2154 C C . GLU A 1 265 ? -14.068 -9.749 37.168 1.00 41.84 265 GLU A C 1
ATOM 2156 O O . GLU A 1 265 ? -14.571 -8.979 37.993 1.00 41.84 265 GLU A O 1
ATOM 2161 N N . VAL A 1 266 ? -14.392 -11.039 37.064 1.00 35.06 266 VAL A N 1
ATOM 2162 C CA . VAL A 1 266 ? -15.079 -11.830 38.095 1.00 35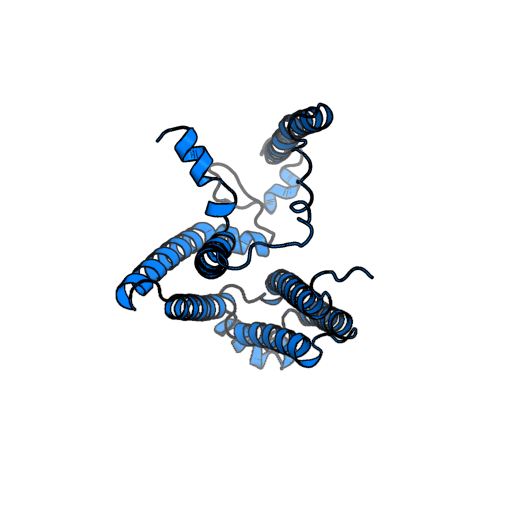.06 266 VAL A CA 1
ATOM 2163 C C . VAL A 1 266 ? -14.091 -12.148 39.207 1.00 35.06 266 VAL A C 1
ATOM 2165 O O . VAL A 1 266 ? -12.943 -12.513 38.864 1.00 35.06 266 VAL A O 1
#

pLDDT: mean 82.87, std 18.08, range [32.62, 97.75]

Organism: Orbilia oligospora (NCBI:txid2813651)